Protein AF-U2CFQ1-F1 (afdb_monomer_lite)

Secondary structure (DSSP, 8-state):
--HHHHHHHHHHHTT--GGGSSHHHHHHHHHHHT--TT--GGG-----EEIIIIIIHHHHHHT-SSSPPPGGGHHIIIIIIIHHHHHTTSEEESTT-TTS-TT-TT-EEEE-HHHHHHHHTTTSTTHHHHHHHHHHHHHHHHHHHHHHHHHHSEEEEETTEEEEEPSSHHHHHHHHHHHHHHHHTTS--

Structure (mmCIF, N/CA/C/O backbone):
data_AF-U2CFQ1-F1
#
_entry.id   AF-U2CFQ1-F1
#
loop_
_atom_site.group_PDB
_atom_site.id
_atom_site.type_symbol
_atom_site.label_atom_id
_atom_site.label_alt_id
_atom_site.label_comp_id
_atom_site.label_asym_id
_atom_site.label_entity_id
_atom_site.label_seq_id
_atom_site.pdbx_PDB_ins_code
_atom_site.Cartn_x
_atom_site.Cartn_y
_atom_site.Cartn_z
_atom_site.occupancy
_atom_site.B_iso_or_equiv
_atom_site.auth_seq_id
_atom_site.auth_comp_id
_atom_site.auth_asym_id
_atom_site.auth_atom_id
_atom_site.pdbx_PDB_model_num
ATOM 1 N N . MET A 1 1 ? -10.964 -3.103 19.355 1.00 77.88 1 MET A N 1
ATOM 2 C CA . MET A 1 1 ? -9.738 -3.444 18.605 1.00 77.88 1 MET A CA 1
ATOM 3 C C . MET A 1 1 ? -8.989 -2.137 18.346 1.00 77.88 1 MET A C 1
ATOM 5 O O . MET A 1 1 ? -9.663 -1.116 18.299 1.00 77.88 1 MET A O 1
ATOM 9 N N . SER A 1 2 ? -7.652 -2.108 18.289 1.00 94.88 2 SER A N 1
ATOM 10 C CA . SER A 1 2 ? -6.937 -0.875 17.896 1.00 94.88 2 SER A CA 1
ATOM 11 C C . SER A 1 2 ? -6.990 -0.698 16.379 1.00 94.88 2 SER A C 1
ATOM 13 O O . SER A 1 2 ? -7.129 -1.690 15.658 1.00 94.88 2 SER A O 1
ATOM 15 N N . LYS A 1 3 ? -6.814 0.531 15.878 1.00 97.62 3 LYS A N 1
ATOM 16 C CA . LYS A 1 3 ? -6.795 0.794 14.428 1.00 97.62 3 LYS A CA 1
ATOM 17 C C . LYS A 1 3 ? -5.686 0.012 13.709 1.00 97.62 3 LYS A C 1
ATOM 19 O O . LYS A 1 3 ? -5.852 -0.414 12.568 1.00 97.62 3 LYS A O 1
ATOM 24 N N . ILE A 1 4 ? -4.563 -0.209 14.397 1.00 98.38 4 ILE A N 1
ATOM 25 C CA . ILE A 1 4 ? -3.450 -1.038 13.915 1.00 98.38 4 ILE A CA 1
ATOM 26 C C . ILE A 1 4 ? -3.896 -2.495 13.776 1.00 98.38 4 ILE A C 1
ATOM 28 O O . ILE A 1 4 ? -3.677 -3.088 12.728 1.00 98.38 4 ILE A O 1
ATOM 32 N N . SER A 1 5 ? -4.552 -3.065 14.787 1.00 98.31 5 SER A N 1
ATOM 33 C CA . SER A 1 5 ? -5.025 -4.452 14.734 1.00 98.31 5 SER A CA 1
ATOM 34 C C . SER A 1 5 ? -6.086 -4.678 13.652 1.00 98.31 5 SER A C 1
ATOM 36 O O . SER A 1 5 ? -6.034 -5.694 12.967 1.00 98.31 5 SER A O 1
ATOM 38 N N . GLU A 1 6 ? -6.972 -3.707 13.421 1.00 98.56 6 GLU A N 1
ATOM 39 C CA . GLU A 1 6 ? -7.905 -3.735 12.283 1.00 98.56 6 GLU A CA 1
ATOM 40 C C . GLU A 1 6 ? -7.153 -3.740 10.941 1.00 98.56 6 GLU A C 1
ATOM 42 O O . GLU A 1 6 ? -7.442 -4.541 10.055 1.00 98.56 6 GLU A O 1
ATOM 47 N N . ALA A 1 7 ? -6.127 -2.893 10.796 1.00 98.69 7 ALA A N 1
ATOM 48 C CA . ALA A 1 7 ? -5.287 -2.877 9.602 1.00 98.69 7 ALA A CA 1
ATOM 49 C C . ALA A 1 7 ? -4.560 -4.219 9.387 1.00 98.69 7 ALA A C 1
ATOM 51 O O . ALA A 1 7 ? -4.447 -4.674 8.253 1.00 98.69 7 ALA A O 1
ATOM 52 N N . GLN A 1 8 ? -4.096 -4.880 10.452 1.00 98.75 8 GLN A N 1
ATOM 53 C CA . GLN A 1 8 ? -3.476 -6.210 10.366 1.00 98.75 8 GLN A CA 1
ATOM 54 C C . GLN A 1 8 ? -4.469 -7.278 9.888 1.00 98.75 8 GLN A C 1
ATOM 56 O O . GLN A 1 8 ? -4.114 -8.108 9.051 1.00 98.75 8 GLN A O 1
ATOM 61 N N . GLU A 1 9 ? -5.714 -7.236 10.370 1.00 98.38 9 GLU A N 1
ATOM 62 C CA . GLU A 1 9 ? -6.779 -8.129 9.906 1.00 98.38 9 GLU A CA 1
ATOM 63 C C . GLU A 1 9 ? -7.080 -7.912 8.420 1.00 98.38 9 GLU A C 1
ATOM 65 O O . GLU A 1 9 ? -7.136 -8.875 7.656 1.00 98.38 9 GLU A O 1
ATOM 70 N N . ILE A 1 10 ? -7.191 -6.653 7.986 1.00 98.56 10 ILE A N 1
ATOM 71 C CA . ILE A 1 10 ? -7.384 -6.314 6.572 1.00 98.56 10 ILE A CA 1
ATOM 72 C C . ILE A 1 10 ? -6.243 -6.884 5.721 1.00 98.56 10 ILE A C 1
ATOM 74 O O . ILE A 1 10 ? -6.509 -7.526 4.709 1.00 98.56 10 ILE A O 1
ATOM 78 N N . LEU A 1 11 ? -4.982 -6.709 6.132 1.00 98.62 11 LEU A N 1
ATOM 79 C CA . LEU A 1 11 ? -3.827 -7.246 5.399 1.00 98.62 11 LEU A CA 1
ATOM 80 C C . LEU A 1 11 ? -3.867 -8.777 5.296 1.00 98.62 11 LEU A C 1
ATOM 82 O O . LEU A 1 11 ? -3.539 -9.325 4.246 1.00 98.62 11 LEU A O 1
ATOM 86 N N . SER A 1 12 ? -4.303 -9.458 6.357 1.00 97.94 12 SER A N 1
ATOM 87 C CA . SER A 1 12 ? -4.511 -10.909 6.350 1.00 97.94 12 SER A CA 1
ATOM 88 C C . SER A 1 12 ? -5.590 -11.324 5.344 1.00 97.94 12 SER A C 1
ATOM 90 O O . SER A 1 12 ? -5.376 -12.224 4.533 1.00 97.94 12 SER A O 1
ATOM 92 N N . VAL A 1 13 ? -6.729 -10.625 5.332 1.00 96.69 13 VAL A N 1
ATOM 93 C CA . VAL A 1 13 ? -7.853 -10.911 4.424 1.00 96.69 13 VAL A CA 1
ATOM 94 C C . VAL A 1 13 ? -7.517 -10.618 2.962 1.00 96.69 13 VAL A C 1
ATOM 96 O O . VAL A 1 13 ? -7.971 -11.352 2.084 1.00 96.69 13 VAL A O 1
ATOM 99 N N . LEU A 1 14 ? -6.690 -9.604 2.698 1.00 95.94 14 LEU A N 1
ATOM 100 C CA . LEU A 1 14 ? -6.141 -9.308 1.369 1.00 95.94 14 LEU A CA 1
ATOM 101 C C . LEU A 1 14 ? -5.041 -10.300 0.935 1.00 95.94 14 LEU A C 1
ATOM 103 O O . LEU A 1 14 ? -4.406 -10.102 -0.099 1.00 95.94 14 LEU A O 1
ATOM 107 N N . GLY A 1 15 ? -4.795 -11.357 1.715 1.00 93.69 15 GLY A N 1
ATOM 108 C CA . GLY A 1 15 ? -3.928 -12.468 1.333 1.00 93.69 15 GLY A CA 1
ATOM 109 C C . GLY A 1 15 ? -2.441 -12.250 1.605 1.00 93.69 15 GLY A C 1
ATOM 110 O O . GLY A 1 15 ? -1.622 -13.018 1.099 1.00 93.69 15 GLY A O 1
ATOM 111 N N . LEU A 1 16 ? -2.054 -11.242 2.399 1.00 96.00 16 LEU A N 1
ATOM 112 C CA . LEU A 1 16 ? -0.647 -11.084 2.766 1.00 96.00 16 LEU A CA 1
ATOM 113 C C . LEU A 1 16 ? -0.202 -12.154 3.769 1.00 96.00 16 LEU A C 1
ATOM 115 O O . LEU A 1 16 ? -0.930 -12.455 4.718 1.00 96.00 16 LEU A O 1
ATOM 119 N N . PRO A 1 17 ? 1.021 -12.694 3.627 1.00 94.06 17 PRO A N 1
ATOM 120 C CA . PRO A 1 17 ? 1.543 -13.679 4.565 1.00 94.06 17 PRO A CA 1
ATOM 121 C C . PRO A 1 17 ? 1.830 -13.039 5.937 1.00 94.06 17 PRO A C 1
ATOM 123 O O . PRO A 1 17 ? 1.998 -11.819 6.029 1.00 94.06 17 PRO A O 1
ATOM 126 N N . PRO A 1 18 ? 1.965 -13.837 7.015 1.00 95.56 18 PRO A N 1
ATOM 127 C CA . PRO A 1 18 ? 2.128 -13.324 8.382 1.00 95.56 18 PRO A CA 1
ATOM 128 C C . PRO A 1 18 ? 3.265 -12.306 8.561 1.00 95.56 18 PRO A C 1
ATOM 130 O O . PRO A 1 18 ? 3.147 -11.367 9.347 1.00 95.56 18 PRO A O 1
ATOM 133 N N . ALA A 1 19 ? 4.351 -12.435 7.790 1.00 93.94 19 ALA A N 1
ATOM 134 C CA . ALA A 1 19 ? 5.476 -11.500 7.823 1.00 93.94 19 ALA A CA 1
ATOM 135 C C . ALA A 1 19 ? 5.098 -10.063 7.401 1.00 93.94 19 ALA A C 1
ATOM 137 O O . ALA A 1 19 ? 5.771 -9.118 7.807 1.00 93.94 19 ALA A O 1
ATOM 138 N N . GLN A 1 20 ? 4.012 -9.888 6.644 1.00 97.06 20 GLN A N 1
ATOM 139 C CA . GLN A 1 20 ? 3.475 -8.608 6.173 1.00 97.06 20 GLN A CA 1
ATOM 140 C C . GLN A 1 20 ? 2.210 -8.178 6.936 1.00 97.06 20 GLN A C 1
ATOM 142 O O . GLN A 1 20 ? 1.561 -7.206 6.566 1.00 97.06 20 GLN A O 1
ATOM 147 N N . GLN A 1 21 ? 1.878 -8.858 8.034 1.00 97.81 21 GLN A N 1
ATOM 148 C CA . GLN A 1 21 ? 0.799 -8.481 8.957 1.00 97.81 21 GLN A CA 1
ATOM 149 C C . GLN A 1 21 ? 1.356 -7.806 10.225 1.00 97.81 21 GLN A C 1
ATOM 151 O O . GLN A 1 21 ? 0.683 -7.691 11.246 1.00 97.81 21 GLN A O 1
ATOM 156 N N . ASN A 1 22 ? 2.621 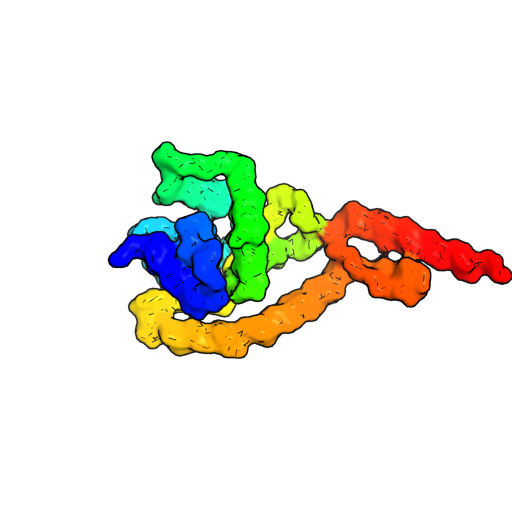-7.382 10.195 1.00 98.06 22 ASN A N 1
ATOM 157 C CA . ASN A 1 22 ? 3.292 -6.724 11.313 1.00 98.06 22 ASN A CA 1
ATOM 158 C C . ASN A 1 22 ? 2.911 -5.234 11.434 1.00 98.06 22 ASN A C 1
ATOM 160 O O . ASN A 1 22 ? 2.252 -4.659 10.566 1.00 98.06 22 ASN A O 1
ATOM 164 N N . GLU A 1 23 ? 3.361 -4.591 12.514 1.00 98.25 23 GLU A N 1
ATOM 165 C CA . GLU A 1 23 ? 3.014 -3.198 12.814 1.00 98.25 23 GLU A CA 1
ATOM 166 C C . GLU A 1 23 ? 3.433 -2.224 11.698 1.00 98.25 23 GLU A C 1
ATOM 168 O O . GLU A 1 23 ? 2.641 -1.376 11.299 1.00 98.25 23 GLU A O 1
ATOM 173 N N . ILE A 1 24 ? 4.645 -2.349 11.140 1.00 98.56 24 ILE A N 1
ATOM 174 C CA . ILE A 1 24 ? 5.102 -1.441 10.074 1.00 98.56 24 ILE A CA 1
ATOM 175 C C . ILE A 1 24 ? 4.251 -1.579 8.804 1.00 98.56 24 ILE A C 1
ATOM 177 O O . ILE A 1 24 ? 3.992 -0.581 8.129 1.00 98.56 24 ILE A O 1
ATOM 181 N N . SER A 1 25 ? 3.756 -2.782 8.505 1.00 98.75 25 SER A N 1
ATOM 182 C CA . SER A 1 25 ? 2.852 -3.019 7.376 1.00 98.75 25 SER A CA 1
ATOM 183 C C . SER A 1 25 ? 1.476 -2.408 7.629 1.00 98.75 25 SER A C 1
ATOM 185 O O . SER A 1 25 ? 0.968 -1.672 6.785 1.00 98.75 25 SER A O 1
ATOM 187 N N . ALA A 1 26 ? 0.920 -2.609 8.826 1.00 98.81 26 ALA A N 1
ATOM 188 C CA . ALA A 1 26 ? -0.338 -1.999 9.250 1.00 98.81 26 ALA A CA 1
ATOM 189 C C . ALA A 1 26 ? -0.286 -0.462 9.204 1.00 98.81 26 ALA A C 1
ATOM 191 O O . ALA A 1 26 ? -1.165 0.183 8.637 1.00 98.81 26 ALA A O 1
ATOM 192 N N . LEU A 1 27 ? 0.788 0.134 9.726 1.00 98.81 27 LEU A N 1
ATOM 193 C CA . LEU A 1 27 ? 1.005 1.581 9.695 1.00 98.81 27 LEU A CA 1
ATOM 194 C C . LEU A 1 27 ? 1.190 2.113 8.269 1.00 98.81 27 LEU A C 1
ATOM 196 O O . LEU A 1 27 ? 0.725 3.209 7.956 1.00 98.81 27 LEU A O 1
ATOM 200 N N . THR A 1 28 ? 1.826 1.336 7.390 1.00 98.88 28 THR A N 1
ATOM 201 C CA . THR A 1 28 ? 1.946 1.680 5.967 1.00 98.88 28 THR A CA 1
ATOM 202 C C . THR A 1 28 ? 0.582 1.683 5.283 1.00 98.88 28 THR A C 1
ATOM 204 O O . THR A 1 28 ? 0.285 2.625 4.550 1.00 98.88 28 THR A O 1
ATOM 207 N N . LEU A 1 29 ? -0.267 0.683 5.551 1.00 98.88 29 LEU A N 1
ATOM 208 C CA . LEU A 1 29 ? -1.638 0.649 5.038 1.00 98.88 29 LEU A CA 1
ATOM 209 C C . LEU A 1 29 ? -2.434 1.868 5.520 1.00 98.88 29 LEU A C 1
ATOM 211 O O . LEU A 1 29 ? -3.039 2.563 4.712 1.00 98.88 29 LEU A O 1
ATOM 215 N N . LEU A 1 30 ? -2.374 2.184 6.815 1.00 98.88 30 LEU A N 1
ATOM 216 C CA . LEU A 1 30 ? -3.068 3.343 7.386 1.00 98.88 30 LEU A CA 1
ATOM 217 C C . LEU A 1 30 ? -2.624 4.663 6.750 1.00 98.88 30 LEU A C 1
ATOM 219 O O . LEU A 1 30 ? -3.462 5.518 6.466 1.00 98.88 30 LEU A O 1
ATOM 223 N N . ALA A 1 31 ? -1.328 4.811 6.467 1.00 98.81 31 ALA A N 1
ATOM 224 C CA . ALA A 1 31 ? -0.807 5.965 5.747 1.00 98.81 31 ALA A CA 1
ATOM 225 C C . ALA A 1 31 ? -1.330 6.049 4.309 1.00 98.81 31 ALA A C 1
ATOM 227 O O . ALA A 1 31 ? -1.747 7.125 3.890 1.00 98.81 31 ALA A O 1
ATOM 228 N N . LEU A 1 32 ? -1.353 4.929 3.579 1.00 98.81 32 LEU A N 1
ATOM 229 C CA . LEU A 1 32 ? -1.914 4.851 2.225 1.00 98.81 32 LEU A CA 1
ATOM 230 C C . LEU A 1 32 ? -3.405 5.203 2.197 1.00 98.81 32 LEU A C 1
ATOM 232 O O . LEU A 1 32 ? -3.847 5.889 1.280 1.00 98.81 32 LEU A O 1
ATOM 236 N N . CYS A 1 33 ? -4.156 4.792 3.220 1.00 98.75 33 CYS A N 1
ATOM 237 C CA . CYS A 1 33 ? -5.563 5.150 3.371 1.00 98.75 33 CYS A CA 1
ATOM 238 C C . CYS A 1 33 ? -5.767 6.594 3.861 1.00 98.75 33 CYS A C 1
ATOM 240 O O . CYS A 1 33 ? -6.849 7.155 3.695 1.00 98.75 33 CYS A O 1
ATOM 242 N N . GLY A 1 34 ? -4.750 7.210 4.468 1.00 98.56 34 GLY A N 1
ATOM 243 C CA . GLY A 1 34 ? -4.849 8.522 5.106 1.00 98.56 34 GLY A CA 1
ATOM 244 C C . GLY A 1 34 ? -5.635 8.514 6.421 1.00 98.56 34 GLY A C 1
ATOM 245 O O . GLY A 1 34 ? -6.207 9.539 6.778 1.00 98.56 34 GLY A O 1
ATOM 246 N N . LEU A 1 35 ? -5.671 7.383 7.136 1.00 98.69 35 LEU A N 1
ATOM 247 C CA . LEU A 1 35 ? -6.500 7.190 8.331 1.00 98.69 35 LEU A CA 1
ATOM 248 C C . LEU A 1 35 ? -5.690 7.256 9.626 1.00 98.69 35 LEU A C 1
ATOM 250 O O . LEU A 1 35 ? -4.630 6.642 9.743 1.00 98.69 35 LEU A O 1
ATOM 254 N N . LYS A 1 36 ? -6.224 7.977 10.610 1.00 98.31 36 LYS A N 1
ATOM 255 C CA . LYS A 1 36 ? -5.756 8.043 12.000 1.00 98.31 36 LYS A CA 1
ATOM 256 C C . LYS A 1 36 ? -6.601 7.130 12.891 1.00 98.31 36 LYS A C 1
ATOM 258 O O . LYS A 1 36 ? -7.598 6.554 12.461 1.00 98.31 36 LYS A O 1
ATOM 263 N N . GLU A 1 37 ? -6.234 7.047 14.171 1.00 96.94 37 GLU A N 1
ATOM 264 C CA . GLU A 1 37 ? -6.845 6.135 15.152 1.00 96.94 37 GLU A CA 1
ATOM 265 C C . GLU A 1 37 ? -8.377 6.231 15.239 1.00 96.94 37 GLU A C 1
ATOM 267 O O . GLU A 1 37 ? -9.044 5.232 15.476 1.00 96.94 37 GLU A O 1
ATOM 272 N N . LYS A 1 38 ? -8.943 7.428 15.046 1.00 96.50 38 LYS A N 1
ATOM 273 C CA . LYS A 1 38 ? -10.385 7.690 15.199 1.00 96.50 38 LYS A CA 1
ATOM 274 C C . LYS A 1 38 ? -11.146 7.786 13.875 1.00 96.50 38 LYS A C 1
ATOM 276 O O . LYS A 1 38 ? -12.365 7.949 13.902 1.00 96.50 38 LYS A O 1
ATOM 281 N N . ASP A 1 39 ? -10.449 7.717 12.746 1.00 98.06 39 ASP A N 1
ATOM 282 C CA . ASP A 1 39 ? -11.061 7.897 11.430 1.00 98.06 39 ASP A CA 1
ATOM 283 C C . ASP A 1 39 ? -11.783 6.613 11.000 1.00 98.06 39 ASP A C 1
ATOM 285 O O . ASP A 1 39 ? -11.398 5.499 11.384 1.00 98.06 39 ASP A O 1
ATOM 289 N N . LYS A 1 40 ? -12.834 6.737 10.185 1.00 97.94 40 LYS A N 1
ATOM 290 C CA . LYS A 1 40 ? -13.585 5.572 9.703 1.00 97.94 40 LYS A CA 1
ATOM 291 C C . LYS A 1 40 ? -12.900 4.981 8.479 1.00 97.94 40 LYS A C 1
ATOM 293 O O . LYS A 1 40 ? -12.317 5.692 7.672 1.00 97.94 40 LYS A O 1
ATOM 298 N N . TRP A 1 41 ? -13.008 3.668 8.294 1.00 98.31 41 TRP A N 1
ATOM 299 C CA . TRP A 1 41 ? -12.475 3.010 7.094 1.00 98.31 41 TRP A CA 1
ATOM 300 C C . TRP A 1 41 ? -13.132 3.510 5.800 1.00 98.31 41 TRP A C 1
ATOM 302 O O . TRP A 1 41 ? -12.470 3.586 4.768 1.00 98.31 41 TRP A O 1
ATOM 312 N N . THR A 1 42 ? -14.384 3.968 5.871 1.00 97.69 42 THR A N 1
ATOM 313 C CA . THR A 1 42 ? -15.091 4.635 4.767 1.00 97.69 42 THR A CA 1
ATOM 314 C C . THR A 1 42 ? -14.408 5.917 4.286 1.00 97.69 42 THR A C 1
ATOM 316 O O . THR A 1 42 ? -14.560 6.277 3.120 1.00 97.69 42 THR A O 1
ATOM 319 N N . ASP A 1 43 ? -13.619 6.569 5.146 1.00 97.94 43 ASP A N 1
ATOM 320 C CA . ASP A 1 43 ? -12.928 7.831 4.854 1.00 97.94 43 ASP A CA 1
ATOM 321 C C . ASP A 1 43 ? -11.599 7.606 4.106 1.00 97.94 43 ASP A C 1
ATOM 323 O O . ASP A 1 43 ? -10.856 8.551 3.848 1.00 97.94 43 ASP A O 1
ATOM 327 N N . THR A 1 44 ? -11.291 6.351 3.748 1.00 98.38 44 THR A N 1
ATOM 328 C CA . THR A 1 44 ? -10.084 5.975 3.004 1.00 98.38 44 THR A CA 1
ATOM 329 C C . THR A 1 44 ? -9.931 6.823 1.744 1.00 98.38 44 THR A C 1
ATOM 331 O O . THR A 1 44 ? -10.817 6.893 0.885 1.00 98.38 44 THR A O 1
ATOM 334 N N . THR A 1 45 ? -8.762 7.437 1.618 1.00 96.44 45 THR A N 1
ATOM 335 C CA . THR A 1 45 ? -8.341 8.190 0.439 1.00 96.44 45 THR A CA 1
ATOM 336 C C . THR A 1 45 ? -7.461 7.334 -0.468 1.00 96.44 45 THR A C 1
ATOM 338 O O . THR A 1 45 ? -6.931 6.304 -0.058 1.00 96.44 45 THR A O 1
ATOM 341 N N . ARG A 1 46 ? -7.305 7.768 -1.721 1.00 96.19 46 ARG A N 1
ATOM 342 C CA . ARG A 1 46 ? -6.497 7.089 -2.740 1.00 96.19 46 ARG A CA 1
ATOM 343 C C . ARG A 1 46 ? -5.491 8.070 -3.349 1.00 96.19 46 ARG A C 1
ATOM 345 O O . ARG A 1 46 ? -5.509 8.340 -4.546 1.00 96.19 46 ARG A O 1
ATOM 352 N N . ASN A 1 47 ? -4.651 8.664 -2.508 1.00 97.81 47 ASN A N 1
ATOM 353 C CA . ASN A 1 47 ? -3.632 9.622 -2.944 1.00 97.81 47 ASN A CA 1
ATOM 354 C C . ASN A 1 47 ? -2.322 8.914 -3.315 1.00 97.81 47 ASN A C 1
ATOM 356 O O . ASN A 1 47 ? -1.992 7.874 -2.750 1.00 97.81 47 ASN A O 1
ATOM 360 N N . SER A 1 48 ? -1.560 9.497 -4.238 1.00 97.81 48 SER A N 1
ATOM 361 C CA . SER A 1 48 ? -0.202 9.047 -4.551 1.00 97.81 48 SER A CA 1
ATOM 362 C C . SER A 1 48 ? 0.787 9.562 -3.512 1.00 97.81 48 SER A C 1
ATOM 364 O O . SER A 1 48 ? 0.952 10.770 -3.353 1.00 97.81 48 SER A O 1
ATOM 366 N N . LEU A 1 49 ? 1.456 8.647 -2.812 1.00 98.25 49 LEU A N 1
ATOM 367 C CA . LEU A 1 49 ? 2.308 8.948 -1.666 1.00 98.25 49 LEU A CA 1
ATOM 368 C C . LEU A 1 49 ? 3.756 8.511 -1.903 1.00 98.25 49 LEU A C 1
ATOM 370 O O . LEU A 1 49 ? 4.038 7.360 -2.244 1.00 98.25 49 LEU A O 1
ATOM 374 N N . LYS A 1 50 ? 4.707 9.411 -1.655 1.00 97.62 50 LYS A N 1
ATOM 375 C CA . LYS A 1 50 ? 6.142 9.111 -1.600 1.00 97.62 50 LYS A CA 1
ATOM 376 C C . LYS A 1 50 ? 6.501 8.514 -0.243 1.00 97.62 50 LYS A C 1
ATOM 378 O O . LYS A 1 50 ? 6.004 8.936 0.800 1.00 97.62 50 LYS A O 1
ATOM 383 N N . ILE A 1 51 ? 7.462 7.589 -0.238 1.00 96.50 51 ILE A N 1
ATOM 384 C CA . ILE A 1 51 ? 7.830 6.825 0.967 1.00 96.50 51 ILE A CA 1
ATOM 385 C C . ILE A 1 51 ? 8.221 7.744 2.135 1.00 96.50 51 ILE A C 1
ATOM 387 O O . ILE A 1 51 ? 7.640 7.655 3.208 1.00 96.50 51 ILE A O 1
ATOM 391 N N . SER A 1 52 ? 9.194 8.640 1.943 1.00 96.06 52 SER A N 1
ATOM 392 C CA . SER A 1 52 ? 9.733 9.442 3.052 1.00 96.06 52 SER A CA 1
ATOM 393 C C . SER A 1 52 ? 8.881 10.663 3.391 1.00 96.06 52 SER A C 1
ATOM 395 O O . SER A 1 52 ? 8.669 10.949 4.566 1.00 96.06 52 SER A O 1
ATOM 397 N N . LYS A 1 53 ? 8.424 11.399 2.369 1.00 96.88 53 LYS A N 1
ATOM 398 C CA . LYS A 1 53 ? 7.732 12.683 2.558 1.00 96.88 53 LYS A CA 1
ATOM 399 C C . LYS A 1 53 ? 6.274 12.523 2.972 1.00 96.88 53 LYS A C 1
ATOM 401 O O . LYS A 1 53 ? 5.774 13.398 3.669 1.00 96.88 53 LYS A O 1
ATOM 406 N N . ASP A 1 54 ? 5.650 11.406 2.601 1.00 98.38 54 ASP A N 1
ATOM 407 C CA . ASP A 1 54 ? 4.223 11.198 2.814 1.00 98.38 54 ASP A CA 1
ATOM 408 C C . ASP A 1 54 ? 3.978 10.014 3.757 1.00 98.38 54 ASP A C 1
ATOM 410 O O . ASP A 1 54 ? 3.516 10.227 4.874 1.00 98.38 54 ASP A O 1
ATOM 414 N N . ILE A 1 55 ? 4.375 8.789 3.388 1.00 98.50 55 ILE A N 1
ATOM 415 C CA . ILE A 1 55 ? 4.075 7.575 4.177 1.00 98.50 55 ILE A CA 1
ATOM 416 C C . ILE A 1 55 ? 4.763 7.612 5.550 1.00 98.50 55 ILE A C 1
ATOM 418 O O . ILE A 1 55 ? 4.100 7.607 6.585 1.00 98.50 55 ILE A O 1
ATOM 422 N N . MET A 1 56 ? 6.096 7.693 5.586 1.00 98.38 56 MET A N 1
ATOM 423 C CA . MET A 1 56 ? 6.857 7.725 6.842 1.00 98.38 56 MET A CA 1
ATOM 424 C C . MET A 1 56 ? 6.505 8.958 7.679 1.00 98.38 56 MET A C 1
ATOM 426 O O . MET A 1 56 ? 6.367 8.857 8.897 1.00 98.38 56 MET A O 1
ATOM 430 N N . ALA A 1 57 ? 6.330 10.118 7.039 1.00 98.56 57 ALA A N 1
ATOM 431 C CA . ALA A 1 57 ? 5.950 11.348 7.725 1.00 98.56 57 ALA A CA 1
ATOM 432 C C . ALA A 1 57 ? 4.567 11.231 8.383 1.00 98.56 57 ALA A C 1
ATOM 434 O O . ALA A 1 57 ? 4.394 11.665 9.523 1.00 98.56 57 ALA A O 1
ATOM 435 N N . PHE A 1 58 ? 3.599 10.616 7.698 1.00 98.75 58 PHE A N 1
ATOM 436 C CA . PHE A 1 58 ? 2.277 10.336 8.246 1.00 98.75 58 PHE A CA 1
ATOM 437 C C . PHE A 1 58 ? 2.360 9.392 9.447 1.00 98.75 58 PHE A C 1
ATOM 439 O O . PHE A 1 58 ? 1.796 9.693 10.501 1.00 98.75 58 PHE A O 1
ATOM 446 N N . VAL A 1 59 ? 3.093 8.283 9.317 1.00 98.69 59 VAL A N 1
ATOM 447 C CA . VAL A 1 59 ? 3.257 7.301 10.397 1.00 98.69 59 VAL A CA 1
ATOM 448 C C . VAL A 1 59 ? 3.906 7.941 11.623 1.00 98.69 59 VAL A C 1
ATOM 450 O O . VAL A 1 59 ? 3.368 7.855 12.728 1.00 98.69 59 VAL A O 1
ATOM 453 N N . ASN A 1 60 ? 5.015 8.654 11.433 1.00 98.56 60 ASN A N 1
ATOM 454 C CA . ASN A 1 60 ? 5.733 9.321 12.517 1.00 98.56 60 ASN A CA 1
ATOM 455 C C . ASN A 1 60 ? 4.878 10.389 13.204 1.00 98.56 60 ASN A C 1
ATOM 457 O O . ASN A 1 60 ? 4.926 10.524 14.421 1.00 98.56 60 ASN A O 1
ATOM 461 N N . ARG A 1 61 ? 4.060 11.128 12.448 1.00 98.50 61 ARG A N 1
ATOM 462 C CA . ARG A 1 61 ? 3.199 12.176 13.008 1.00 98.50 61 ARG A CA 1
ATOM 463 C C . ARG A 1 61 ? 2.039 11.621 13.833 1.00 98.50 61 ARG A C 1
ATOM 465 O O . ARG A 1 61 ? 1.699 12.220 14.849 1.00 98.50 61 ARG A O 1
ATOM 472 N N . ASN A 1 62 ? 1.407 10.541 13.373 1.00 98.38 62 ASN A N 1
ATOM 473 C CA . ASN A 1 62 ? 0.118 10.096 13.914 1.00 98.38 62 ASN A CA 1
ATOM 474 C C . ASN A 1 62 ? 0.214 8.864 14.825 1.00 98.38 62 ASN A C 1
ATOM 476 O O . ASN A 1 62 ? -0.631 8.711 15.698 1.00 98.38 62 ASN A O 1
ATOM 480 N N . TYR A 1 63 ? 1.228 8.013 14.645 1.00 98.06 63 TYR A N 1
ATOM 481 C CA . TYR A 1 63 ? 1.321 6.712 15.323 1.00 98.06 63 TYR A CA 1
ATOM 482 C C . TYR A 1 63 ? 2.652 6.478 16.041 1.00 98.06 63 TYR A C 1
ATOM 484 O O . TYR A 1 63 ? 2.698 5.782 17.049 1.00 98.06 63 TYR A O 1
ATOM 492 N N . LYS A 1 64 ? 3.745 7.066 15.544 1.00 97.62 64 LYS A N 1
ATOM 493 C CA . LYS A 1 64 ? 5.104 6.883 16.077 1.00 97.62 64 LYS A CA 1
ATOM 494 C C . LYS A 1 64 ? 5.719 8.200 16.568 1.00 97.62 64 LYS A C 1
ATOM 496 O O . LYS A 1 64 ? 6.906 8.430 16.384 1.00 97.62 64 LYS A O 1
ATOM 501 N N . LYS A 1 65 ? 4.922 9.077 17.192 1.00 96.00 65 LYS A N 1
ATOM 502 C CA . LYS A 1 65 ? 5.378 10.415 17.625 1.00 96.00 65 LYS A CA 1
ATOM 503 C C . LYS A 1 65 ? 6.506 10.356 18.660 1.00 96.00 65 LYS A C 1
ATOM 505 O O . LYS A 1 65 ? 7.471 11.102 18.539 1.00 96.00 65 LYS A O 1
ATOM 510 N N . GLU A 1 66 ? 6.392 9.451 19.629 1.00 97.38 66 GLU A N 1
ATOM 511 C CA . GLU A 1 66 ? 7.381 9.286 20.706 1.00 97.38 66 GLU A CA 1
ATOM 512 C C . GLU A 1 66 ? 8.654 8.567 20.236 1.00 97.38 66 GLU A C 1
ATOM 514 O O . GLU A 1 66 ? 9.745 8.830 20.732 1.00 97.38 66 GLU A O 1
ATOM 519 N N . GLN A 1 67 ? 8.530 7.665 19.256 1.00 96.81 67 GLN A N 1
ATOM 520 C CA . GLN A 1 67 ? 9.653 6.920 18.676 1.00 96.81 67 GLN A CA 1
ATOM 521 C C . GLN A 1 67 ? 9.542 6.885 17.145 1.00 96.81 67 GLN A C 1
ATOM 523 O O . GLN A 1 67 ? 9.134 5.865 16.579 1.00 96.81 67 GLN A O 1
ATOM 528 N N . PRO A 1 68 ? 9.867 7.997 16.459 1.00 98.00 68 PRO A N 1
ATOM 529 C CA . PRO A 1 68 ? 9.733 8.095 15.011 1.00 98.00 68 PRO A CA 1
ATOM 530 C C . PRO A 1 68 ? 10.662 7.127 14.278 1.00 98.00 68 PRO A C 1
ATOM 532 O O . PRO A 1 68 ? 11.821 6.950 14.655 1.00 98.00 68 PRO A O 1
ATOM 535 N N . TYR A 1 69 ? 10.200 6.567 13.160 1.00 98.19 69 TYR A N 1
ATOM 536 C CA . TYR A 1 69 ? 11.075 5.828 12.258 1.00 98.19 69 TYR A CA 1
ATOM 537 C C . TYR A 1 69 ? 12.123 6.760 11.645 1.00 98.19 69 TYR A C 1
ATOM 539 O O . TYR A 1 69 ? 11.789 7.767 11.012 1.00 98.19 69 TYR A O 1
ATOM 547 N N . ALA A 1 70 ? 13.392 6.388 11.801 1.00 97.25 70 ALA A N 1
ATOM 548 C CA . ALA A 1 70 ? 14.524 7.116 11.245 1.00 97.25 70 ALA A CA 1
ATOM 549 C C . ALA A 1 70 ? 14.608 6.959 9.708 1.00 97.25 70 ALA A C 1
ATOM 551 O O . ALA A 1 70 ? 14.101 5.969 9.163 1.00 97.25 70 ALA A O 1
ATOM 552 N N . PRO A 1 71 ? 15.262 7.894 8.984 1.00 94.94 71 PRO A N 1
ATOM 553 C CA . PRO A 1 71 ? 15.321 7.894 7.516 1.00 94.94 71 PRO A CA 1
ATOM 554 C C . PRO A 1 71 ? 15.835 6.594 6.879 1.00 94.94 71 PRO A C 1
ATOM 556 O O . PRO A 1 71 ? 15.373 6.209 5.806 1.00 94.94 71 PRO A O 1
ATOM 559 N N . ASN A 1 72 ? 16.747 5.883 7.543 1.00 94.69 72 ASN A N 1
ATOM 560 C CA . ASN A 1 72 ? 17.275 4.589 7.099 1.00 94.69 72 ASN A CA 1
ATOM 561 C C . ASN A 1 72 ? 16.210 3.474 7.047 1.00 94.69 72 ASN A C 1
ATOM 563 O O . ASN A 1 72 ? 16.361 2.526 6.281 1.00 94.69 72 ASN A O 1
ATOM 567 N N . THR A 1 73 ? 15.095 3.614 7.771 1.00 97.06 73 THR A N 1
ATOM 568 C CA . THR A 1 73 ? 13.952 2.677 7.728 1.00 97.06 73 THR A CA 1
ATOM 569 C C . THR A 1 73 ? 13.238 2.692 6.374 1.00 97.06 73 THR A C 1
ATOM 571 O O . THR A 1 73 ? 12.460 1.791 6.068 1.00 97.06 73 THR A O 1
ATOM 574 N N . ARG A 1 74 ? 13.503 3.690 5.518 1.00 95.44 74 ARG A N 1
ATOM 575 C CA . ARG A 1 74 ? 12.905 3.810 4.180 1.00 95.44 74 ARG A CA 1
ATOM 576 C C . ARG A 1 74 ? 13.007 2.517 3.367 1.00 95.44 74 ARG A C 1
ATOM 578 O O . ARG A 1 74 ? 12.050 2.158 2.685 1.00 95.44 74 ARG A O 1
ATOM 585 N N . GLU A 1 75 ? 14.135 1.811 3.437 1.00 94.38 75 GLU A N 1
ATOM 586 C CA . GLU A 1 75 ? 14.308 0.561 2.687 1.00 94.38 75 GLU A CA 1
ATOM 587 C C . GLU A 1 75 ? 13.446 -0.581 3.229 1.00 94.38 75 GLU A C 1
ATOM 589 O O . GLU A 1 75 ? 13.000 -1.419 2.445 1.00 94.38 75 GLU A O 1
ATOM 594 N N . THR A 1 76 ? 13.129 -0.572 4.523 1.00 96.62 76 THR A N 1
ATOM 595 C CA . THR A 1 76 ? 12.159 -1.486 5.135 1.00 96.62 76 THR A CA 1
ATOM 596 C C . THR A 1 76 ? 10.761 -1.228 4.578 1.00 96.62 76 THR A C 1
ATOM 598 O O . THR A 1 76 ? 10.153 -2.144 4.027 1.00 96.62 76 THR A O 1
ATOM 601 N N . PHE A 1 77 ? 10.291 0.027 4.603 1.00 97.56 77 PHE A N 1
ATOM 602 C CA . PHE A 1 77 ? 9.012 0.410 3.986 1.00 97.56 77 PHE A CA 1
ATOM 603 C C . PHE A 1 77 ? 8.956 0.003 2.512 1.00 97.56 77 PHE A C 1
ATOM 605 O O . PHE A 1 77 ? 7.960 -0.542 2.047 1.00 97.56 77 PHE A O 1
ATOM 612 N N . ARG A 1 78 ? 10.039 0.232 1.766 1.00 95.31 78 ARG A N 1
ATOM 613 C CA . ARG A 1 78 ? 10.086 -0.057 0.335 1.00 95.31 78 ARG A CA 1
ATOM 614 C C . ARG A 1 78 ? 10.088 -1.555 0.025 1.00 95.31 78 ARG A C 1
ATOM 616 O O . ARG A 1 78 ? 9.245 -2.013 -0.737 1.00 95.31 78 ARG A O 1
ATOM 623 N N . ARG A 1 79 ? 11.058 -2.308 0.553 1.00 92.81 79 ARG A N 1
ATOM 624 C CA . ARG A 1 79 ? 11.303 -3.707 0.156 1.00 92.81 79 ARG A CA 1
ATOM 625 C C . ARG A 1 79 ? 10.459 -4.707 0.935 1.00 92.81 79 ARG A C 1
ATOM 627 O O . ARG A 1 79 ? 10.010 -5.691 0.358 1.00 92.81 79 ARG A O 1
ATOM 634 N N . GLN A 1 80 ? 10.275 -4.481 2.234 1.00 95.25 80 GLN A N 1
ATOM 635 C CA . GLN A 1 80 ? 9.607 -5.454 3.102 1.00 95.25 80 GLN A CA 1
ATOM 636 C C . GLN A 1 80 ? 8.091 -5.259 3.154 1.00 95.25 80 GLN A C 1
ATOM 638 O O . GLN A 1 80 ? 7.385 -6.207 3.490 1.00 95.25 80 GLN A O 1
ATOM 643 N N . VAL A 1 81 ? 7.602 -4.064 2.800 1.00 98.31 81 VAL A N 1
ATOM 644 C CA . VAL A 1 81 ? 6.174 -3.726 2.845 1.00 98.31 81 VAL A CA 1
ATOM 645 C C . VAL A 1 81 ? 5.626 -3.392 1.459 1.00 98.31 81 VAL A C 1
ATOM 647 O O . VAL A 1 81 ? 4.910 -4.198 0.877 1.00 98.31 81 VAL A O 1
ATOM 650 N N . LEU A 1 82 ? 5.987 -2.242 0.883 1.00 97.69 82 LEU A N 1
ATOM 651 C CA . LEU A 1 82 ? 5.358 -1.727 -0.341 1.00 97.69 82 LEU A CA 1
ATOM 652 C C . LEU A 1 82 ? 5.571 -2.629 -1.560 1.00 97.69 82 LEU A C 1
ATOM 654 O O . LEU A 1 82 ? 4.663 -2.782 -2.369 1.00 97.69 82 LEU A O 1
ATOM 658 N N . HIS A 1 83 ? 6.733 -3.274 -1.675 1.00 94.25 83 HIS A N 1
ATOM 659 C CA . HIS A 1 83 ? 6.965 -4.279 -2.713 1.00 94.25 83 HIS A CA 1
ATOM 660 C C . HIS A 1 83 ? 6.020 -5.482 -2.584 1.00 94.25 83 HIS A C 1
ATOM 662 O O . HIS A 1 83 ? 5.529 -5.992 -3.583 1.00 94.25 83 HIS A O 1
ATOM 668 N N . GLN A 1 84 ? 5.730 -5.913 -1.357 1.00 96.25 84 GLN A N 1
ATOM 669 C CA . GLN A 1 84 ? 4.809 -7.022 -1.104 1.00 96.25 84 GLN A CA 1
ATOM 670 C C . GLN A 1 84 ? 3.361 -6.591 -1.361 1.00 96.25 84 GLN A C 1
ATOM 672 O O . GLN A 1 84 ? 2.582 -7.335 -1.945 1.00 96.25 84 GLN A O 1
ATOM 677 N N . PHE A 1 85 ? 3.016 -5.350 -1.007 1.00 98.06 85 PHE A N 1
ATOM 678 C CA . PHE A 1 85 ? 1.706 -4.769 -1.309 1.00 98.06 85 PHE A CA 1
ATOM 679 C C . PHE A 1 85 ? 1.489 -4.656 -2.822 1.00 98.06 85 PHE A C 1
ATOM 681 O O . PHE A 1 85 ? 0.384 -4.893 -3.298 1.00 98.06 85 PHE A O 1
ATOM 688 N N . LEU A 1 86 ? 2.537 -4.321 -3.581 1.00 95.56 86 LEU A N 1
ATOM 689 C CA . LEU A 1 86 ? 2.493 -4.297 -5.042 1.00 95.56 86 LEU A CA 1
ATOM 690 C C . LEU A 1 86 ? 2.233 -5.699 -5.608 1.00 95.56 86 LEU A C 1
ATOM 692 O O . LEU A 1 86 ? 1.348 -5.860 -6.446 1.00 95.56 86 LEU A O 1
ATOM 696 N N . GLN A 1 87 ? 2.959 -6.711 -5.119 1.00 91.06 87 GLN A N 1
ATOM 697 C CA . GLN A 1 87 ? 2.782 -8.109 -5.535 1.00 91.06 87 GLN A CA 1
ATOM 698 C C . GLN A 1 87 ? 1.377 -8.641 -5.223 1.00 91.06 87 GLN A C 1
ATOM 700 O O . GLN A 1 87 ? 0.821 -9.394 -6.014 1.00 91.06 87 GLN A O 1
ATOM 705 N N . ALA A 1 88 ? 0.779 -8.202 -4.116 1.00 94.31 88 ALA A N 1
ATOM 706 C CA . ALA A 1 88 ? -0.590 -8.542 -3.736 1.00 94.31 88 ALA A CA 1
ATOM 707 C C . ALA A 1 88 ? -1.661 -7.623 -4.354 1.00 94.31 88 ALA A C 1
ATOM 709 O O . ALA A 1 88 ? -2.822 -7.699 -3.965 1.00 94.31 88 ALA A O 1
ATOM 710 N N . ARG A 1 89 ? -1.290 -6.727 -5.282 1.00 96.00 89 ARG A N 1
ATOM 711 C CA . ARG A 1 89 ? -2.198 -5.760 -5.935 1.00 96.00 89 ARG A CA 1
ATOM 712 C C . ARG A 1 89 ? -2.982 -4.875 -4.961 1.00 96.00 89 ARG A C 1
ATOM 714 O O . ARG A 1 89 ? -4.091 -4.438 -5.256 1.00 96.00 89 ARG A O 1
ATOM 721 N N . ILE A 1 90 ? -2.378 -4.552 -3.821 1.00 98.25 90 ILE A N 1
ATOM 722 C CA . ILE A 1 90 ? -2.901 -3.571 -2.861 1.00 98.25 90 ILE A CA 1
ATOM 723 C C . ILE A 1 90 ? -2.535 -2.149 -3.296 1.00 98.25 90 ILE A C 1
ATOM 725 O O . ILE A 1 90 ? -3.294 -1.210 -3.059 1.00 98.25 90 ILE A O 1
ATOM 729 N N . VAL A 1 91 ? -1.378 -1.978 -3.942 1.00 98.06 91 VAL A N 1
ATOM 730 C CA . VAL A 1 91 ? -0.899 -0.682 -4.438 1.00 98.06 91 VAL A CA 1
ATOM 731 C C . VAL A 1 91 ? -0.414 -0.752 -5.880 1.00 98.06 91 VAL A C 1
ATOM 733 O O . VAL A 1 91 ? 0.083 -1.781 -6.330 1.00 98.06 91 VAL A O 1
ATOM 736 N N . ASP A 1 92 ? -0.481 0.386 -6.561 1.00 95.62 92 ASP A N 1
ATOM 737 C CA . ASP A 1 92 ? 0.222 0.664 -7.807 1.00 95.62 92 ASP A CA 1
ATOM 738 C C . ASP A 1 92 ? 1.530 1.407 -7.529 1.00 95.62 92 ASP A C 1
ATOM 740 O O . ASP A 1 92 ? 1.606 2.265 -6.643 1.00 95.62 92 ASP A O 1
ATOM 744 N N . TYR A 1 93 ? 2.562 1.092 -8.312 1.00 93.88 93 TYR A N 1
ATOM 745 C CA . TYR A 1 93 ? 3.860 1.759 -8.276 1.00 93.88 93 TYR A CA 1
ATOM 746 C C . TYR A 1 93 ? 3.954 2.806 -9.387 1.00 93.88 93 TYR A C 1
ATOM 748 O O . TYR A 1 93 ? 3.790 2.478 -10.557 1.00 93.88 93 TYR A O 1
ATOM 756 N N . ASN A 1 94 ? 4.248 4.051 -9.009 1.00 93.56 94 ASN A N 1
ATOM 757 C CA . ASN A 1 94 ? 4.343 5.216 -9.891 1.00 93.56 94 ASN A CA 1
ATOM 758 C C . ASN A 1 94 ? 3.146 5.442 -10.845 1.00 93.56 94 ASN A C 1
ATOM 760 O O . ASN A 1 94 ? 3.371 5.801 -12.001 1.00 93.56 94 ASN A O 1
ATOM 764 N N . PRO A 1 95 ? 1.884 5.287 -10.401 1.00 91.69 95 PRO A N 1
ATOM 765 C CA . PRO A 1 95 ? 0.728 5.375 -11.298 1.00 91.69 95 PRO A CA 1
ATOM 766 C C . PRO A 1 95 ? 0.570 6.741 -11.980 1.00 91.69 95 PRO A C 1
ATOM 768 O O . PRO A 1 95 ? 0.009 6.803 -13.068 1.00 91.69 95 PRO A O 1
ATOM 771 N N . ASP A 1 96 ? 1.068 7.830 -11.381 1.00 92.62 96 ASP A N 1
ATOM 772 C CA . ASP A 1 96 ? 0.955 9.169 -11.978 1.00 92.62 96 ASP A CA 1
ATOM 773 C C . ASP A 1 96 ? 2.107 9.481 -12.950 1.00 92.62 96 ASP A C 1
ATOM 775 O O . ASP A 1 96 ? 2.031 10.435 -13.723 1.00 92.62 96 ASP A O 1
ATOM 779 N N . ASN A 1 97 ? 3.206 8.719 -12.894 1.00 88.94 97 ASN A N 1
ATOM 780 C CA . ASN A 1 97 ? 4.330 8.857 -13.821 1.00 88.94 97 ASN A CA 1
ATOM 781 C C . ASN A 1 97 ? 5.109 7.532 -13.942 1.00 88.94 97 ASN A C 1
ATOM 783 O O . ASN A 1 97 ? 6.146 7.373 -13.282 1.00 88.94 97 ASN A O 1
ATOM 787 N N . PRO A 1 98 ? 4.648 6.601 -14.798 1.00 84.56 98 PRO A N 1
ATOM 788 C CA . PRO A 1 98 ? 5.261 5.278 -14.941 1.00 84.56 98 PRO A CA 1
ATOM 789 C C . PRO A 1 98 ? 6.703 5.310 -15.470 1.00 84.56 98 PRO A C 1
ATOM 791 O O . PRO A 1 98 ? 7.491 4.408 -15.196 1.00 84.56 98 PRO A O 1
ATOM 794 N N . ALA A 1 99 ? 7.099 6.396 -16.144 1.00 82.94 99 ALA A N 1
ATOM 795 C CA . ALA A 1 99 ? 8.444 6.576 -16.691 1.00 82.94 99 ALA A CA 1
ATOM 796 C C . ALA A 1 99 ? 9.518 6.905 -15.631 1.00 82.94 99 ALA A C 1
ATOM 798 O O . ALA A 1 99 ? 10.699 7.066 -15.958 1.00 82.94 99 ALA A O 1
ATOM 799 N N . LEU A 1 100 ? 9.138 7.045 -14.354 1.00 84.75 100 LEU A N 1
ATOM 800 C CA . LEU A 1 100 ? 10.097 7.296 -13.284 1.00 84.75 100 LEU A CA 1
ATOM 801 C C . LEU A 1 100 ? 11.102 6.137 -13.165 1.00 84.75 100 LEU A C 1
ATOM 803 O O . LEU A 1 100 ? 10.696 4.982 -13.029 1.00 84.75 100 LEU A O 1
ATOM 807 N N . PRO A 1 101 ? 12.416 6.434 -13.094 1.00 79.06 101 PRO A N 1
ATOM 808 C CA . PRO A 1 101 ? 13.416 5.411 -12.825 1.00 79.06 101 PRO A CA 1
ATOM 809 C C . PRO A 1 101 ? 13.113 4.666 -11.522 1.00 79.06 101 PRO A C 1
ATOM 811 O O . PRO A 1 101 ? 12.716 5.284 -10.532 1.00 79.06 101 PRO A O 1
ATOM 814 N N . VAL A 1 102 ? 13.409 3.366 -11.476 1.00 73.00 102 VAL A N 1
ATOM 815 C CA . VAL A 1 102 ? 13.173 2.501 -10.299 1.00 73.00 102 VAL A CA 1
ATOM 816 C C . VAL A 1 102 ? 13.770 3.081 -9.004 1.00 73.00 102 VAL A C 1
ATOM 818 O O . VAL A 1 102 ? 13.179 2.990 -7.927 1.00 73.00 102 VAL A O 1
ATOM 821 N N . ASN A 1 103 ? 14.929 3.738 -9.110 1.00 75.69 103 ASN A N 1
ATOM 822 C CA . ASN A 1 103 ? 15.641 4.352 -7.982 1.00 75.69 103 ASN A CA 1
ATOM 823 C C . ASN A 1 103 ? 15.295 5.834 -7.763 1.00 75.69 103 ASN A C 1
ATOM 825 O O . ASN A 1 103 ? 15.975 6.524 -7.003 1.00 75.69 103 ASN A O 1
ATOM 829 N N . SER A 1 104 ? 14.255 6.346 -8.422 1.00 84.75 104 SER A N 1
ATOM 830 C CA . SER A 1 104 ? 13.862 7.745 -8.314 1.00 84.75 104 SER A CA 1
ATOM 831 C C . SER A 1 104 ? 13.480 8.106 -6.873 1.00 84.75 104 SER A C 1
ATOM 833 O O . SER A 1 104 ? 12.676 7.408 -6.245 1.00 84.75 104 SER A O 1
ATOM 835 N N . PRO A 1 105 ? 13.965 9.243 -6.338 1.00 83.12 105 PRO A N 1
ATOM 836 C CA . PRO A 1 105 ? 13.500 9.750 -5.048 1.00 83.12 105 PRO A CA 1
ATOM 837 C C . PRO A 1 105 ? 12.026 10.190 -5.093 1.00 83.12 105 PRO A C 1
ATOM 839 O O . PRO A 1 105 ? 11.415 10.394 -4.046 1.00 83.12 105 PRO A O 1
ATOM 842 N N . ASN A 1 106 ? 11.451 10.326 -6.294 1.00 88.75 106 ASN A N 1
ATOM 843 C CA . ASN A 1 106 ? 10.048 10.665 -6.521 1.00 88.75 106 ASN A CA 1
ATOM 844 C C . ASN A 1 106 ? 9.142 9.442 -6.694 1.00 88.75 106 ASN A C 1
ATOM 846 O O . ASN A 1 106 ? 7.962 9.620 -7.000 1.00 88.75 106 ASN A O 1
ATOM 850 N N . ALA A 1 107 ? 9.676 8.234 -6.499 1.00 91.50 107 ALA A N 1
ATOM 851 C CA . ALA A 1 107 ? 8.872 7.028 -6.512 1.00 91.50 107 ALA A CA 1
ATOM 852 C C . ALA A 1 107 ? 7.717 7.131 -5.501 1.00 91.50 107 ALA A C 1
ATOM 854 O O . ALA A 1 107 ? 7.927 7.519 -4.344 1.00 91.50 107 ALA A O 1
ATOM 855 N N . HIS A 1 108 ? 6.513 6.803 -5.951 1.00 96.31 108 HIS A N 1
ATOM 856 C CA . HIS A 1 108 ? 5.280 6.955 -5.192 1.00 96.31 108 HIS A CA 1
ATOM 857 C C . HIS A 1 108 ? 4.368 5.745 -5.373 1.00 96.31 108 HIS A C 1
ATOM 859 O O . HIS A 1 108 ? 4.500 4.980 -6.326 1.00 96.31 108 HIS A O 1
ATOM 865 N N . TYR A 1 109 ? 3.465 5.573 -4.416 1.00 97.69 109 TYR A N 1
ATOM 866 C CA . TYR A 1 109 ? 2.538 4.456 -4.346 1.00 97.69 109 TYR A CA 1
ATOM 867 C C . TYR A 1 109 ? 1.136 4.982 -4.097 1.00 97.69 109 TYR A C 1
ATOM 869 O O . TYR A 1 109 ? 0.956 5.954 -3.366 1.00 97.69 109 TYR A O 1
ATOM 877 N N . LYS A 1 110 ? 0.148 4.320 -4.678 1.00 98.06 110 LYS A N 1
ATOM 878 C CA . LYS A 1 110 ? -1.273 4.625 -4.505 1.00 98.06 110 LYS A CA 1
ATOM 879 C C . LYS A 1 110 ? -1.993 3.308 -4.292 1.00 98.06 110 LYS A C 1
ATOM 881 O O . LYS A 1 110 ? -1.575 2.321 -4.885 1.00 98.06 110 LYS A O 1
ATOM 886 N N . LEU A 1 111 ? -3.048 3.262 -3.479 1.00 98.50 111 LEU A N 1
ATOM 887 C CA . LEU A 1 111 ? -3.876 2.049 -3.410 1.00 98.50 111 LEU A CA 1
ATOM 888 C C . LEU A 1 111 ? -4.382 1.686 -4.812 1.00 98.50 111 LEU A C 1
ATOM 890 O O . LEU A 1 111 ? -4.564 2.577 -5.641 1.00 98.50 111 LEU A O 1
ATOM 894 N N . THR A 1 112 ? -4.617 0.411 -5.095 1.00 97.69 112 THR A N 1
ATOM 895 C CA . THR A 1 112 ? -5.435 0.021 -6.253 1.00 97.69 112 THR A CA 1
ATOM 896 C C . THR A 1 112 ? -6.895 0.395 -5.993 1.00 97.69 112 THR A C 1
ATOM 898 O O . THR A 1 112 ? -7.274 0.703 -4.856 1.00 97.69 112 THR A O 1
ATOM 901 N N . GLU A 1 113 ? -7.715 0.446 -7.040 1.00 96.44 113 GLU A N 1
ATOM 902 C CA . GLU A 1 113 ? -9.139 0.749 -6.856 1.00 96.44 113 GLU A CA 1
ATOM 903 C C . GLU A 1 113 ? -9.819 -0.394 -6.092 1.00 96.44 113 GLU A C 1
ATOM 905 O O . GLU A 1 113 ? -10.506 -0.176 -5.097 1.00 96.44 113 GLU A O 1
ATOM 910 N N . GLU A 1 114 ? -9.496 -1.625 -6.475 1.00 96.50 114 GLU A N 1
ATOM 911 C CA . GLU A 1 114 ? -10.039 -2.852 -5.914 1.00 96.50 114 GLU A CA 1
ATOM 912 C C . GLU A 1 114 ? -9.698 -2.988 -4.426 1.00 96.50 114 GLU A C 1
ATOM 914 O O . GLU A 1 114 ? -10.572 -3.287 -3.612 1.00 96.50 114 GLU A O 1
ATOM 919 N N . ALA A 1 115 ? -8.451 -2.705 -4.028 1.00 97.88 115 ALA A N 1
ATOM 920 C CA . ALA A 1 115 ? -8.087 -2.724 -2.614 1.00 97.88 115 ALA A CA 1
ATOM 921 C C . ALA A 1 115 ? -8.797 -1.610 -1.831 1.00 97.88 115 ALA A C 1
ATOM 923 O O . ALA A 1 115 ? -9.273 -1.852 -0.721 1.00 97.88 115 ALA A O 1
ATOM 924 N N . CYS A 1 116 ? -8.911 -0.404 -2.398 1.00 98.25 116 CYS A N 1
ATOM 925 C CA . CYS A 1 116 ? -9.607 0.721 -1.768 1.00 98.25 116 CYS A CA 1
ATOM 926 C C . CYS A 1 116 ? -11.079 0.384 -1.469 1.00 98.25 116 CYS A C 1
ATOM 928 O O . CYS A 1 116 ? -11.562 0.653 -0.366 1.00 98.25 116 CYS A O 1
ATOM 930 N N . GLU A 1 117 ? -11.780 -0.250 -2.412 1.00 97.31 117 GLU A N 1
ATOM 931 C CA . GLU A 1 117 ? -13.174 -0.671 -2.238 1.00 97.31 117 GLU A C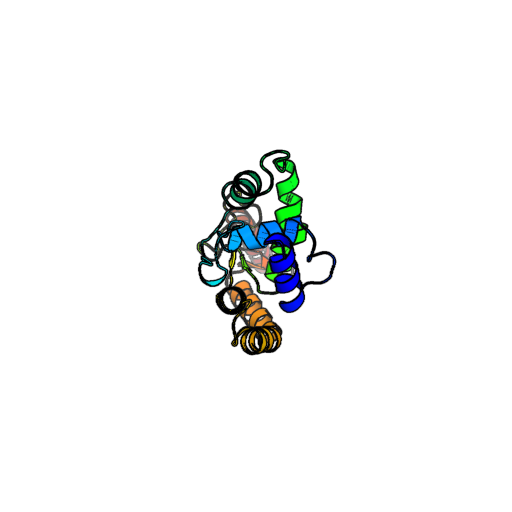A 1
ATOM 932 C C . GLU A 1 117 ? -13.349 -1.685 -1.104 1.00 97.31 117 GLU A C 1
ATOM 934 O O . GLU A 1 117 ? -14.262 -1.541 -0.280 1.00 97.31 117 GLU A O 1
ATOM 939 N N . VAL A 1 118 ? -12.465 -2.686 -1.031 1.00 97.81 118 VAL A N 1
ATOM 940 C CA . VAL A 1 118 ? -12.467 -3.680 0.050 1.00 97.81 118 VAL A CA 1
ATOM 941 C C . VAL A 1 118 ? -12.203 -2.999 1.385 1.00 97.81 118 VAL A C 1
ATOM 943 O O . VAL A 1 118 ? -13.011 -3.133 2.303 1.00 97.81 118 VAL A O 1
ATOM 946 N N . ILE A 1 119 ? -11.134 -2.207 1.481 1.00 98.56 119 ILE A N 1
ATOM 947 C CA . ILE A 1 119 ? -10.737 -1.505 2.708 1.00 98.56 119 ILE A CA 1
ATOM 948 C C . ILE A 1 119 ? -11.881 -0.627 3.235 1.00 98.56 119 ILE A C 1
ATOM 950 O O . ILE A 1 119 ? -12.213 -0.698 4.417 1.00 98.56 119 ILE A O 1
ATOM 954 N N . LYS A 1 120 ? -12.539 0.154 2.366 1.00 98.56 120 LYS A N 1
ATOM 955 C CA . LYS A 1 120 ? -13.684 1.001 2.749 1.00 98.56 120 LYS A CA 1
ATOM 956 C C . LYS A 1 120 ? -14.864 0.219 3.311 1.00 98.56 120 LYS A C 1
ATOM 958 O O . LYS A 1 120 ? -15.633 0.769 4.095 1.00 98.56 120 LYS A O 1
ATOM 963 N N . SER A 1 121 ? -15.014 -1.036 2.901 1.00 98.25 121 SER A N 1
ATOM 964 C CA . SER A 1 121 ? -16.099 -1.908 3.347 1.00 98.25 121 SER A CA 1
ATOM 965 C C . SER A 1 121 ? -15.819 -2.632 4.663 1.00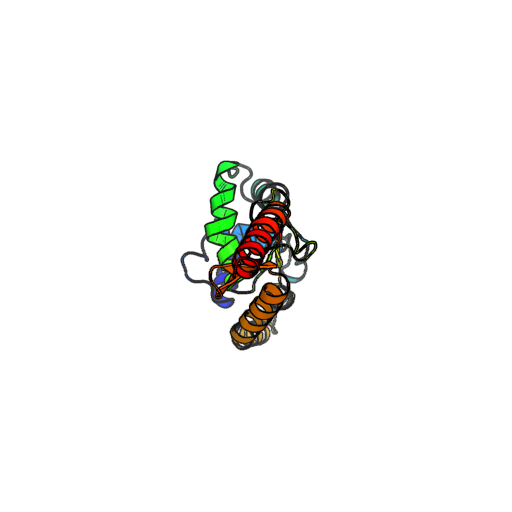 98.25 121 SER A C 1
ATOM 967 O O . SER A 1 121 ? -16.707 -3.330 5.152 1.00 98.25 121 SER A O 1
ATOM 969 N N . TYR A 1 122 ? -14.633 -2.478 5.260 1.00 97.94 122 TYR A N 1
ATOM 970 C CA . TYR A 1 122 ? -14.310 -3.109 6.540 1.00 97.94 122 TYR A CA 1
ATOM 971 C C . TYR A 1 122 ? -15.335 -2.740 7.627 1.00 97.94 122 TYR A C 1
ATOM 973 O O . TYR A 1 122 ? -15.765 -1.590 7.732 1.00 97.94 122 TYR A O 1
ATOM 981 N N . ASN A 1 123 ? -15.749 -3.734 8.423 1.00 94.31 123 ASN A N 1
ATOM 982 C CA . ASN A 1 123 ? -16.839 -3.651 9.409 1.00 94.31 123 ASN A CA 1
ATOM 983 C C . ASN A 1 123 ? -18.230 -3.281 8.853 1.00 94.31 123 ASN A C 1
ATOM 985 O O . ASN A 1 123 ? -19.123 -2.903 9.613 1.00 94.31 123 ASN A O 1
ATOM 989 N N . THR A 1 124 ? -18.457 -3.428 7.547 1.00 96.44 124 THR A N 1
ATOM 990 C CA . THR A 1 124 ? -19.791 -3.311 6.936 1.00 96.44 124 THR A CA 1
ATOM 991 C C . THR A 1 124 ? -20.324 -4.681 6.512 1.00 96.44 124 THR A C 1
ATOM 993 O O . THR A 1 124 ? -19.571 -5.649 6.401 1.00 96.44 124 THR A O 1
ATOM 996 N N . GLY A 1 125 ? -21.624 -4.767 6.210 1.00 96.19 125 GLY A N 1
ATOM 997 C CA . GLY A 1 125 ? -22.229 -5.995 5.676 1.00 96.19 125 GLY A CA 1
ATOM 998 C C . GLY A 1 125 ? -21.650 -6.449 4.328 1.00 96.19 125 GLY A C 1
ATOM 999 O O . GLY A 1 125 ? -21.757 -7.622 3.984 1.00 96.19 125 GLY A O 1
ATOM 1000 N N . GLU A 1 126 ? -20.993 -5.553 3.583 1.00 96.44 126 GLU A N 1
ATOM 1001 C CA . GLU A 1 126 ? -20.382 -5.853 2.282 1.00 96.44 126 GLU A CA 1
ATOM 1002 C C . GLU A 1 126 ? -18.961 -6.420 2.389 1.00 96.44 126 GLU A C 1
ATOM 1004 O O . GLU A 1 126 ? -18.450 -6.953 1.401 1.00 96.44 126 GLU A O 1
ATOM 1009 N N . TRP A 1 127 ? -18.334 -6.328 3.570 1.00 97.44 127 TRP A N 1
ATOM 1010 C CA . TRP A 1 127 ? -16.928 -6.680 3.803 1.00 97.44 127 TRP A CA 1
ATOM 1011 C C . TRP A 1 127 ? -16.557 -8.038 3.211 1.00 97.44 127 TRP A C 1
ATOM 1013 O O . TRP A 1 127 ? -15.643 -8.153 2.396 1.00 97.44 127 TRP A O 1
ATOM 1023 N N . LYS A 1 128 ? -17.313 -9.073 3.589 1.00 96.38 128 LYS A N 1
ATOM 1024 C CA . LYS A 1 128 ? -17.038 -10.457 3.195 1.00 96.38 128 LYS A CA 1
ATOM 1025 C C . LYS A 1 128 ? -17.116 -10.642 1.680 1.00 96.38 128 LYS A C 1
ATOM 1027 O O . LYS A 1 128 ? -16.249 -11.289 1.098 1.00 96.38 128 LYS A O 1
ATOM 1032 N N . THR A 1 129 ? -18.136 -10.065 1.049 1.00 97.31 129 THR A N 1
ATOM 1033 C CA . THR A 1 129 ? -18.352 -10.180 -0.397 1.00 97.31 129 THR A CA 1
ATOM 1034 C C . THR A 1 129 ? -17.258 -9.452 -1.169 1.00 97.31 129 THR A C 1
ATOM 1036 O O . THR A 1 129 ? -16.684 -10.026 -2.089 1.00 97.31 129 THR A O 1
ATOM 1039 N N . LYS A 1 130 ? -16.912 -8.220 -0.774 1.00 97.44 130 LYS A N 1
ATOM 1040 C CA . LYS A 1 130 ? -15.855 -7.441 -1.434 1.00 97.44 130 LYS A CA 1
ATOM 1041 C C . LYS A 1 130 ? -14.483 -8.089 -1.273 1.00 97.44 130 LYS A C 1
ATOM 1043 O O . LYS A 1 130 ? -13.767 -8.232 -2.261 1.00 97.44 130 LYS A O 1
ATOM 1048 N N . ALA A 1 131 ? -14.150 -8.556 -0.071 1.00 96.75 131 ALA A N 1
ATOM 1049 C CA . ALA A 1 131 ? -12.913 -9.290 0.180 1.00 96.75 131 ALA A CA 1
ATOM 1050 C C . ALA A 1 131 ? -12.798 -10.552 -0.691 1.00 96.75 131 ALA A C 1
ATOM 1052 O O . ALA A 1 131 ? -11.756 -10.805 -1.295 1.00 96.75 131 ALA A O 1
ATOM 1053 N N . GLN A 1 132 ? -13.880 -11.329 -0.809 1.00 96.31 132 GLN A N 1
ATOM 1054 C CA . GLN A 1 132 ? -13.897 -12.514 -1.665 1.00 96.31 132 GLN A CA 1
ATOM 1055 C C . GLN A 1 132 ? -13.729 -12.153 -3.147 1.00 96.31 132 GLN A C 1
ATOM 1057 O O . GLN A 1 132 ? -12.952 -12.802 -3.845 1.00 96.31 132 GLN A O 1
ATOM 1062 N N . SER A 1 133 ? -14.412 -11.110 -3.625 1.00 95.56 133 SER A N 1
ATOM 1063 C CA . SER A 1 133 ? -14.267 -10.627 -5.002 1.00 95.56 133 SER A CA 1
ATOM 1064 C C . SER A 1 133 ? -12.831 -10.210 -5.319 1.00 95.56 133 SER A C 1
ATOM 1066 O O . SER A 1 133 ? -12.313 -10.588 -6.368 1.00 95.56 133 SER A O 1
ATOM 1068 N N . PHE A 1 134 ? -12.166 -9.500 -4.405 1.00 96.19 134 PHE A N 1
ATOM 1069 C CA . PHE A 1 134 ? -10.759 -9.128 -4.557 1.00 96.19 134 PHE A CA 1
ATOM 1070 C C . PHE A 1 134 ? -9.851 -10.356 -4.647 1.00 96.19 134 PHE A C 1
ATOM 1072 O O . PHE A 1 134 ? -9.090 -10.488 -5.604 1.00 96.19 134 PHE A O 1
ATOM 1079 N N . ASN A 1 135 ? -9.987 -11.300 -3.713 1.00 94.00 135 ASN A N 1
ATOM 1080 C CA . ASN A 1 135 ? -9.166 -12.512 -3.693 1.00 94.00 135 ASN A CA 1
ATOM 1081 C C . ASN A 1 135 ? -9.385 -13.400 -4.929 1.00 94.00 135 ASN A C 1
ATOM 1083 O O . ASN A 1 135 ? -8.442 -14.016 -5.415 1.00 94.00 135 ASN A O 1
ATOM 1087 N N . ASN A 1 136 ? -10.599 -13.430 -5.484 1.00 94.06 136 ASN A N 1
ATOM 1088 C CA . ASN A 1 136 ? -10.876 -14.138 -6.735 1.00 94.06 136 ASN A CA 1
ATOM 1089 C C . ASN A 1 136 ? -10.283 -13.421 -7.960 1.00 94.06 136 ASN A C 1
ATOM 1091 O O . ASN A 1 136 ? -9.935 -14.067 -8.947 1.00 94.06 136 ASN A O 1
ATOM 1095 N N . ALA A 1 137 ? -10.189 -12.089 -7.922 1.00 91.88 137 ALA A N 1
ATOM 1096 C CA . ALA A 1 137 ? -9.693 -11.281 -9.031 1.00 91.88 137 ALA A CA 1
ATOM 1097 C C . ALA A 1 137 ? -8.166 -11.109 -9.032 1.00 91.88 137 ALA A C 1
ATOM 1099 O O . ALA A 1 137 ? -7.607 -10.821 -10.089 1.00 91.88 137 ALA A O 1
ATOM 1100 N N . VAL A 1 138 ? -7.490 -11.288 -7.890 1.00 89.88 138 VAL A N 1
ATOM 1101 C CA . VAL A 1 138 ? -6.079 -10.903 -7.711 1.00 89.88 138 VAL A CA 1
ATOM 1102 C C . VAL A 1 138 ? -5.144 -11.513 -8.757 1.00 89.88 138 VAL A C 1
ATOM 1104 O O . VAL A 1 138 ? -4.307 -10.798 -9.297 1.00 89.88 138 VAL A O 1
ATOM 1107 N N . GLY A 1 139 ? -5.330 -12.787 -9.123 1.00 84.94 139 GLY A N 1
ATOM 1108 C CA . GLY A 1 139 ? -4.520 -13.442 -10.158 1.00 84.94 139 GLY A CA 1
ATOM 1109 C C . GLY A 1 139 ? -4.617 -12.731 -11.512 1.00 84.94 139 GLY A C 1
ATOM 1110 O O . GLY A 1 139 ? -3.601 -12.346 -12.084 1.00 84.94 139 GLY A O 1
ATOM 1111 N N . ARG A 1 140 ? -5.843 -12.445 -11.967 1.00 92.94 140 ARG A N 1
ATOM 1112 C CA . ARG A 1 140 ? -6.095 -11.687 -13.203 1.00 92.94 140 ARG A CA 1
ATOM 1113 C C . ARG A 1 140 ? -5.532 -10.263 -13.124 1.00 92.94 140 ARG A C 1
ATOM 1115 O O . ARG A 1 140 ? -4.943 -9.787 -14.087 1.00 92.94 140 ARG A O 1
ATOM 1122 N N . LEU A 1 141 ? -5.677 -9.588 -11.981 1.00 89.00 141 LEU A N 1
ATOM 1123 C CA . LEU A 1 141 ? -5.143 -8.234 -11.777 1.00 89.00 141 LEU A CA 1
ATOM 1124 C C . LEU A 1 141 ? -3.609 -8.195 -11.843 1.00 89.00 141 LEU A C 1
ATOM 1126 O O . LEU A 1 141 ? -3.044 -7.205 -12.306 1.00 89.00 141 LEU A O 1
ATOM 1130 N N . ILE A 1 142 ? -2.931 -9.252 -11.382 1.00 87.12 142 ILE A N 1
ATOM 1131 C CA . ILE A 1 142 ? -1.477 -9.407 -11.529 1.00 87.12 142 ILE A CA 1
ATOM 1132 C C . ILE A 1 142 ? -1.112 -9.558 -13.008 1.00 87.12 142 ILE A C 1
ATOM 1134 O O . ILE A 1 142 ? -0.225 -8.852 -13.484 1.00 87.12 142 ILE A O 1
ATOM 1138 N N . GLU A 1 143 ? -1.803 -10.429 -13.744 1.00 86.44 143 GLU A N 1
ATOM 1139 C CA . GLU A 1 143 ? -1.550 -10.650 -15.175 1.00 86.44 143 GLU A CA 1
ATOM 1140 C C . GLU A 1 143 ? -1.745 -9.371 -16.003 1.00 86.44 143 GLU A C 1
ATOM 1142 O O . GLU A 1 143 ? -0.902 -9.025 -16.834 1.00 86.44 143 GLU A O 1
ATOM 1147 N N . GLU A 1 144 ? -2.827 -8.631 -15.750 1.00 87.56 144 GLU A N 1
ATOM 1148 C CA . GLU A 1 144 ? -3.110 -7.351 -16.406 1.00 87.56 144 GLU A CA 1
ATOM 1149 C C . GLU A 1 144 ? -2.039 -6.301 -16.084 1.00 87.56 144 GLU A C 1
ATOM 1151 O O . GLU A 1 144 ? -1.559 -5.606 -16.984 1.00 87.56 144 GLU A O 1
ATOM 1156 N N . TYR A 1 145 ? -1.621 -6.216 -14.818 1.00 84.38 145 TYR A N 1
ATOM 1157 C CA . TYR A 1 145 ? -0.567 -5.301 -14.390 1.00 84.38 145 TYR A CA 1
ATOM 1158 C C . TYR A 1 145 ? 0.774 -5.608 -15.066 1.00 84.38 145 TYR A C 1
ATOM 1160 O O . TYR A 1 145 ? 1.391 -4.702 -15.628 1.00 84.38 145 TYR A O 1
ATOM 1168 N N . GLU A 1 146 ? 1.215 -6.868 -15.063 1.00 83.81 146 GLU A N 1
ATOM 1169 C CA . GLU A 1 146 ? 2.482 -7.256 -15.693 1.00 83.81 146 GLU A CA 1
ATOM 1170 C C . GLU A 1 146 ? 2.443 -7.044 -17.210 1.00 83.81 146 GLU A C 1
ATOM 1172 O O . GLU A 1 146 ? 3.403 -6.520 -17.777 1.00 83.81 146 GLU A O 1
ATOM 1177 N N . LYS A 1 147 ? 1.318 -7.339 -17.876 1.00 85.06 147 LYS A N 1
ATOM 1178 C CA . LYS A 1 147 ? 1.153 -7.060 -19.310 1.00 85.06 147 LYS A CA 1
ATOM 1179 C C . LYS A 1 147 ? 1.290 -5.569 -19.618 1.00 85.06 147 LYS A C 1
ATOM 1181 O O . LYS A 1 147 ? 2.005 -5.207 -20.552 1.00 85.06 147 LYS A O 1
ATOM 1186 N N . ASN A 1 148 ? 0.637 -4.708 -18.838 1.00 83.25 148 ASN A N 1
ATOM 1187 C CA . ASN A 1 148 ? 0.727 -3.258 -19.011 1.00 83.25 148 ASN A CA 1
ATOM 1188 C C . ASN A 1 148 ? 2.150 -2.759 -18.770 1.00 83.25 148 ASN A C 1
ATOM 1190 O O . ASN A 1 148 ? 2.713 -2.048 -19.600 1.00 83.25 148 ASN A O 1
ATOM 1194 N N . ARG A 1 149 ? 2.779 -3.229 -17.694 1.00 79.88 149 ARG A N 1
ATOM 1195 C CA . ARG A 1 149 ? 4.160 -2.894 -17.358 1.00 79.88 149 ARG A CA 1
ATOM 1196 C C . ARG A 1 149 ? 5.144 -3.332 -18.444 1.00 79.88 149 ARG A C 1
ATOM 1198 O O . ARG A 1 149 ? 6.056 -2.581 -18.770 1.00 79.88 149 ARG A O 1
ATOM 1205 N N . MET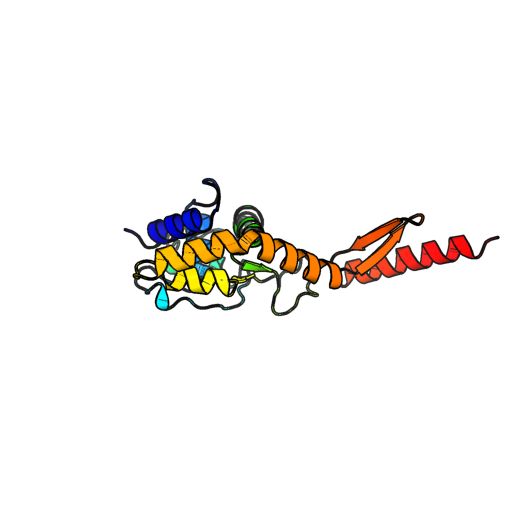 A 1 150 ? 4.949 -4.501 -19.055 1.00 80.50 150 MET A N 1
ATOM 1206 C CA . MET A 1 150 ? 5.774 -4.990 -20.168 1.00 80.50 150 MET A CA 1
ATOM 1207 C C . MET A 1 150 ? 5.689 -4.127 -21.433 1.00 80.50 150 MET A C 1
ATOM 1209 O O . MET A 1 150 ? 6.624 -4.181 -22.240 1.00 80.50 150 MET A O 1
ATOM 1213 N N . MET A 1 151 ? 4.592 -3.389 -21.636 1.00 79.88 151 MET A N 1
ATOM 1214 C CA . MET A 1 151 ? 4.443 -2.443 -22.751 1.00 79.88 151 MET A CA 1
ATOM 1215 C C . MET A 1 151 ? 5.216 -1.140 -22.512 1.00 79.88 151 MET A C 1
ATOM 1217 O O . MET A 1 151 ? 5.607 -0.483 -23.470 1.00 79.88 151 MET A O 1
ATOM 1221 N N . GLU A 1 152 ? 5.475 -0.786 -21.253 1.00 79.88 152 GLU A N 1
ATOM 1222 C CA . GLU A 1 152 ? 6.225 0.419 -20.869 1.00 79.88 152 GLU A CA 1
ATOM 1223 C C . GLU A 1 152 ? 7.745 0.193 -20.788 1.00 79.88 152 GLU A C 1
ATOM 1225 O O . GLU A 1 152 ? 8.516 1.140 -20.620 1.00 79.88 152 GLU A O 1
ATOM 1230 N N . MET A 1 153 ? 8.200 -1.060 -20.871 1.00 82.44 153 MET A N 1
ATOM 1231 C CA . MET A 1 153 ? 9.624 -1.391 -20.834 1.00 82.44 153 MET A CA 1
ATOM 1232 C C . MET A 1 153 ? 10.3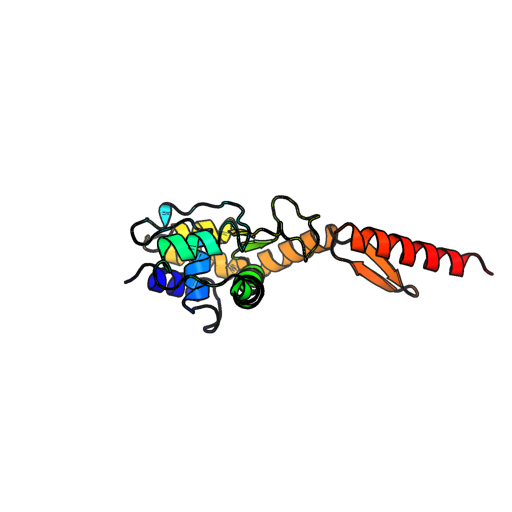15 -1.094 -22.168 1.00 82.44 153 MET A C 1
ATOM 1234 O O . MET A 1 153 ? 9.749 -1.283 -23.241 1.00 82.44 153 MET A O 1
ATOM 1238 N N . ILE A 1 154 ? 11.582 -0.694 -22.088 1.00 80.88 154 ILE A N 1
ATOM 1239 C CA . ILE A 1 154 ? 12.416 -0.367 -23.244 1.00 80.88 154 ILE A CA 1
ATOM 1240 C C . ILE A 1 154 ? 13.039 -1.668 -23.776 1.00 80.88 154 ILE A C 1
ATOM 1242 O O . ILE A 1 154 ? 13.820 -2.288 -23.047 1.00 80.88 154 ILE A O 1
ATOM 1246 N N . PRO A 1 155 ? 12.724 -2.108 -25.006 1.00 84.94 155 PRO A N 1
ATOM 1247 C CA . PRO A 1 155 ? 13.320 -3.309 -25.575 1.00 84.94 155 PRO A CA 1
ATOM 1248 C C . PRO A 1 155 ? 14.785 -3.064 -25.964 1.00 84.94 155 PRO A C 1
ATOM 1250 O O . PRO A 1 155 ? 15.146 -2.005 -26.485 1.00 84.94 155 PRO A O 1
ATOM 1253 N N . VAL A 1 156 ? 15.633 -4.060 -25.729 1.00 86.19 156 VAL A N 1
ATOM 1254 C CA . VAL A 1 156 ? 17.035 -4.091 -26.163 1.00 86.19 156 VAL A CA 1
ATOM 1255 C C . VAL A 1 156 ? 17.352 -5.463 -26.733 1.00 86.19 156 VAL A C 1
ATOM 1257 O O . VAL A 1 156 ? 16.868 -6.468 -26.225 1.00 86.19 156 VAL A O 1
ATOM 1260 N N . THR A 1 157 ? 18.167 -5.525 -27.781 1.00 85.50 157 THR A N 1
ATOM 1261 C CA . THR A 1 157 ? 18.618 -6.808 -28.342 1.00 85.50 157 THR A CA 1
ATOM 1262 C C . THR A 1 157 ? 20.085 -7.016 -28.008 1.00 85.50 157 THR A C 1
ATOM 1264 O O . THR A 1 157 ? 20.910 -6.159 -28.309 1.00 85.50 157 THR A O 1
ATOM 1267 N N . ILE A 1 158 ? 20.411 -8.150 -27.392 1.00 81.25 158 ILE A N 1
ATOM 1268 C CA . ILE A 1 158 ? 21.786 -8.554 -27.086 1.00 81.25 158 ILE A CA 1
ATOM 1269 C C . ILE A 1 158 ? 21.992 -9.919 -27.736 1.00 81.25 158 ILE A C 1
ATOM 1271 O O . ILE A 1 158 ? 21.271 -10.860 -27.419 1.00 81.25 158 ILE A O 1
ATOM 1275 N N . GLU A 1 159 ? 22.931 -10.012 -28.680 1.00 81.88 159 GLU A N 1
ATOM 1276 C CA . GLU A 1 159 ? 23.273 -11.269 -29.374 1.00 81.88 159 GLU A CA 1
ATOM 1277 C C . GLU A 1 159 ? 22.063 -11.976 -30.026 1.00 81.88 159 GLU A C 1
ATOM 1279 O O . GLU A 1 159 ? 21.966 -13.199 -30.056 1.00 81.88 159 GLU A O 1
ATOM 1284 N N . GLY A 1 160 ? 21.109 -11.198 -30.551 1.00 79.25 160 GLY A N 1
ATOM 1285 C CA . GLY A 1 160 ? 19.892 -11.721 -31.184 1.00 79.25 160 GLY A CA 1
ATOM 1286 C C . GLY A 1 160 ? 18.781 -12.131 -30.209 1.00 79.25 160 GLY A C 1
ATOM 1287 O O . GLY A 1 160 ? 17.714 -12.546 -30.657 1.00 79.25 160 GLY A O 1
ATOM 1288 N N . VAL A 1 161 ? 18.992 -11.981 -28.898 1.00 81.12 161 VAL A N 1
ATOM 1289 C CA . VAL A 1 161 ? 17.982 -12.222 -27.860 1.00 81.12 161 VAL A CA 1
ATOM 1290 C C . VAL A 1 161 ? 17.387 -10.892 -27.399 1.00 81.12 161 VAL A C 1
ATOM 1292 O O . VAL A 1 161 ? 18.114 -9.946 -27.088 1.00 81.12 161 VAL A O 1
ATOM 1295 N N . GLU A 1 162 ? 16.056 -10.812 -27.353 1.00 83.00 162 GLU A N 1
ATOM 1296 C CA . GLU A 1 162 ? 15.343 -9.632 -26.863 1.00 83.00 162 GLU A CA 1
ATOM 1297 C C . GLU A 1 162 ? 15.292 -9.627 -25.329 1.00 83.00 162 GLU A C 1
ATOM 1299 O O . GLU A 1 162 ? 14.821 -10.566 -24.686 1.00 83.00 162 GLU A O 1
ATOM 1304 N N . PHE A 1 163 ? 15.746 -8.526 -24.743 1.00 83.69 163 PHE A N 1
ATOM 1305 C CA . PHE A 1 163 ? 15.620 -8.202 -23.331 1.00 83.69 163 PHE A CA 1
ATOM 1306 C C . PHE A 1 163 ? 14.801 -6.922 -23.173 1.00 83.69 163 PHE A C 1
ATOM 1308 O O . PHE A 1 163 ? 14.646 -6.130 -24.100 1.00 83.69 163 PHE A O 1
ATOM 1315 N N . LYS A 1 164 ? 14.288 -6.686 -21.966 1.00 82.81 164 LYS A N 1
ATOM 1316 C CA . LYS A 1 164 ? 13.516 -5.485 -21.643 1.00 82.81 164 LYS A CA 1
ATOM 1317 C C . LYS A 1 164 ? 14.116 -4.781 -20.435 1.00 82.81 164 LYS A C 1
ATOM 1319 O O . LYS A 1 164 ? 14.295 -5.390 -19.382 1.00 82.81 164 LYS A O 1
ATOM 1324 N N . LEU A 1 165 ? 14.399 -3.490 -20.573 1.00 79.56 165 LEU A N 1
ATOM 1325 C CA . LEU A 1 165 ? 14.850 -2.624 -19.488 1.00 79.56 165 LEU A CA 1
ATOM 1326 C C . LEU A 1 165 ? 13.663 -1.859 -18.900 1.00 79.56 165 LEU A C 1
ATOM 1328 O O . LEU A 1 165 ? 12.756 -1.441 -19.618 1.00 79.56 165 LEU A O 1
ATOM 1332 N N . SER A 1 166 ? 13.664 -1.638 -17.583 1.00 76.81 166 SER A N 1
ATOM 1333 C CA . SER A 1 166 ? 12.673 -0.748 -16.966 1.00 76.81 166 SER A CA 1
ATOM 1334 C C . SER A 1 166 ? 12.799 0.673 -17.536 1.00 76.81 166 SER A C 1
ATOM 1336 O O . SER A 1 166 ? 13.915 1.076 -17.875 1.00 76.81 166 SER A O 1
ATOM 1338 N N . PRO A 1 167 ? 11.719 1.463 -17.595 1.00 66.88 167 PRO A N 1
ATOM 1339 C CA . PRO A 1 167 ? 11.796 2.832 -18.089 1.00 66.88 167 PRO A CA 1
ATOM 1340 C C . PRO A 1 167 ? 12.719 3.720 -17.234 1.00 66.88 167 PRO A C 1
ATOM 1342 O O . PRO A 1 167 ? 12.942 3.474 -16.040 1.00 66.88 167 PRO A O 1
ATOM 1345 N N . GLY A 1 168 ? 13.276 4.756 -17.865 1.00 69.62 168 GLY A N 1
ATOM 1346 C CA . GLY A 1 168 ? 14.064 5.795 -17.209 1.00 69.62 168 GLY A CA 1
ATOM 1347 C C . GLY A 1 168 ? 15.299 6.225 -18.001 1.00 69.62 168 GLY A C 1
ATOM 1348 O O . GLY A 1 168 ? 15.965 5.412 -18.634 1.00 69.62 168 GLY A O 1
ATOM 1349 N N . LYS A 1 169 ? 15.667 7.505 -17.862 1.00 71.06 169 LYS A N 1
ATOM 1350 C CA . LYS A 1 169 ? 16.733 8.174 -18.634 1.00 71.06 169 LYS A CA 1
ATOM 1351 C C . LYS A 1 169 ? 18.063 7.414 -18.709 1.00 71.06 169 LYS A C 1
ATOM 1353 O O . LYS A 1 169 ? 18.741 7.450 -19.726 1.00 71.06 169 LYS A O 1
ATOM 1358 N N . HIS A 1 170 ? 18.463 6.732 -17.636 1.00 73.25 170 HIS A N 1
ATOM 1359 C CA . HIS A 1 170 ? 19.692 5.934 -17.652 1.00 73.25 170 HIS A CA 1
ATOM 1360 C C . HIS A 1 170 ? 19.557 4.678 -18.526 1.00 73.25 170 HIS A C 1
ATOM 1362 O O . HIS A 1 170 ? 20.456 4.377 -19.304 1.00 73.25 170 HIS A O 1
ATOM 1368 N N . ASN A 1 171 ? 18.420 3.986 -18.443 1.00 79.81 171 ASN A N 1
ATOM 1369 C CA . ASN A 1 171 ? 18.144 2.788 -19.229 1.00 79.81 171 ASN A CA 1
ATOM 1370 C C . ASN A 1 171 ? 17.853 3.118 -20.697 1.00 79.81 171 ASN A C 1
ATOM 1372 O O . ASN A 1 171 ? 18.191 2.322 -21.561 1.00 79.81 171 ASN A O 1
ATOM 1376 N N . GLU A 1 172 ? 17.306 4.300 -20.992 1.00 80.00 172 GLU A N 1
ATOM 1377 C CA . GLU A 1 172 ? 17.201 4.826 -22.361 1.00 80.00 172 GLU A CA 1
ATOM 1378 C C . GLU A 1 172 ? 18.585 4.953 -23.006 1.00 80.00 172 GLU A C 1
ATOM 1380 O O . GLU A 1 172 ? 18.802 4.457 -24.108 1.00 80.00 172 GLU A O 1
ATOM 1385 N N . ILE A 1 173 ? 19.548 5.545 -22.291 1.00 79.25 173 ILE A N 1
ATOM 1386 C CA . ILE A 1 173 ? 20.930 5.672 -22.774 1.00 79.25 173 ILE A CA 1
ATOM 1387 C C . ILE A 1 173 ? 21.568 4.287 -22.953 1.00 79.25 173 ILE A C 1
ATOM 1389 O O . ILE A 1 173 ? 22.198 4.034 -23.977 1.00 79.25 173 ILE A O 1
ATOM 1393 N N . GLN A 1 174 ? 21.389 3.370 -21.996 1.00 79.19 174 GLN A N 1
ATOM 1394 C CA . GLN A 1 174 ? 21.898 1.998 -22.124 1.00 79.19 174 GLN A CA 1
ATOM 1395 C C . GLN A 1 174 ? 21.294 1.272 -23.333 1.00 79.19 174 GLN A C 1
ATOM 1397 O O . GLN A 1 174 ? 22.025 0.637 -24.090 1.00 79.19 174 GLN A O 1
ATOM 1402 N N . ALA A 1 175 ? 19.984 1.401 -23.547 1.00 80.62 175 ALA A N 1
ATOM 1403 C CA . ALA A 1 175 ? 19.291 0.806 -24.681 1.00 80.62 175 ALA A CA 1
ATOM 1404 C C . ALA A 1 175 ? 19.817 1.334 -26.018 1.00 80.62 175 ALA A C 1
ATOM 1406 O O . ALA A 1 175 ? 20.059 0.544 -26.928 1.00 80.62 175 ALA A O 1
ATOM 1407 N N . MET A 1 176 ? 20.052 2.647 -26.121 1.00 79.38 176 MET A N 1
ATOM 1408 C CA . MET A 1 176 ? 20.655 3.256 -27.310 1.00 79.38 176 MET A CA 1
ATOM 1409 C C . MET A 1 176 ? 22.030 2.650 -27.608 1.00 79.38 176 MET A C 1
ATOM 1411 O O . MET A 1 176 ? 22.265 2.197 -28.724 1.00 79.38 176 MET A O 1
ATOM 1415 N N . VAL A 1 177 ? 22.908 2.556 -26.604 1.00 80.69 177 VAL A N 1
ATOM 1416 C CA . VAL A 1 177 ? 24.263 2.001 -26.770 1.00 80.69 177 VAL A CA 1
ATOM 1417 C C . VAL A 1 177 ? 24.235 0.527 -27.190 1.00 80.69 177 VAL A C 1
ATOM 1419 O O . VAL A 1 177 ? 24.977 0.126 -28.091 1.00 80.69 177 VAL A O 1
ATOM 1422 N N . ILE A 1 178 ? 23.377 -0.286 -26.566 1.00 81.44 178 ILE A N 1
ATOM 1423 C CA . ILE A 1 178 ? 23.241 -1.719 -26.872 1.00 81.44 178 ILE A CA 1
ATOM 1424 C C . ILE A 1 178 ? 22.712 -1.922 -28.297 1.00 81.44 178 ILE A C 1
ATOM 1426 O O . ILE A 1 178 ? 23.258 -2.724 -29.057 1.00 81.44 178 ILE A O 1
ATOM 1430 N N . ASN A 1 179 ? 21.683 -1.169 -28.686 1.00 76.50 179 ASN A N 1
ATOM 1431 C CA . ASN A 1 179 ? 21.065 -1.311 -30.001 1.00 76.50 179 ASN A CA 1
ATOM 1432 C C . ASN A 1 179 ? 21.979 -0.778 -31.123 1.00 76.50 179 ASN A C 1
ATOM 1434 O O . ASN A 1 179 ? 22.085 -1.418 -32.168 1.00 76.50 179 ASN A O 1
ATOM 1438 N N . GLU A 1 180 ? 22.708 0.326 -30.905 1.00 74.56 180 GLU A N 1
ATOM 1439 C CA . GLU A 1 180 ? 23.708 0.829 -31.864 1.00 74.56 180 GLU A CA 1
ATOM 1440 C C . GLU A 1 180 ? 24.859 -0.159 -32.088 1.00 74.56 180 GLU A C 1
ATOM 1442 O O . GLU A 1 180 ? 25.306 -0.362 -33.220 1.00 74.56 180 GLU A O 1
ATOM 1447 N N . SER A 1 181 ? 25.350 -0.784 -31.015 1.00 62.91 181 SER A N 1
ATOM 1448 C CA . SER A 1 181 ? 26.445 -1.759 -31.090 1.00 62.91 181 SER A CA 1
ATOM 1449 C C . SER A 1 181 ? 26.018 -3.029 -31.832 1.00 62.91 181 SER A C 1
ATOM 1451 O O . SER A 1 181 ? 26.778 -3.562 -32.642 1.00 62.91 181 SER A O 1
ATOM 1453 N N . SER A 1 182 ? 24.775 -3.468 -31.626 1.00 59.84 182 SER A N 1
ATOM 1454 C CA . SER A 1 182 ? 24.193 -4.623 -32.319 1.00 59.84 182 SER A CA 1
ATOM 1455 C C . SER A 1 182 ? 24.006 -4.379 -33.823 1.00 59.84 182 SER A C 1
ATOM 1457 O O . SER A 1 182 ? 24.215 -5.288 -34.623 1.00 59.84 182 SER A O 1
ATOM 1459 N N . LEU A 1 183 ? 23.691 -3.142 -34.228 1.00 57.31 183 LEU A N 1
ATOM 1460 C CA . LEU A 1 183 ? 23.611 -2.734 -35.638 1.00 57.31 183 LEU A CA 1
ATOM 1461 C C . LEU A 1 183 ? 24.981 -2.726 -36.333 1.00 57.31 183 LEU A C 1
ATOM 1463 O O . LEU A 1 183 ? 25.085 -3.126 -37.491 1.00 57.31 183 LEU A O 1
ATOM 1467 N N . LYS A 1 184 ? 26.048 -2.314 -35.635 1.00 52.94 184 LYS A N 1
ATOM 1468 C CA . LYS A 1 184 ? 27.410 -2.283 -36.202 1.00 52.94 184 LYS A CA 1
ATOM 1469 C C . LYS A 1 184 ? 27.958 -3.677 -36.513 1.00 52.94 184 LYS A C 1
ATOM 1471 O O . LYS A 1 184 ? 28.658 -3.829 -37.510 1.00 52.94 184 LYS A O 1
ATOM 1476 N N . ASN A 1 185 ? 27.590 -4.691 -35.730 1.00 49.19 185 ASN A N 1
ATOM 1477 C CA . ASN A 1 185 ? 27.974 -6.080 -36.000 1.00 49.19 185 ASN A CA 1
ATOM 1478 C C . ASN A 1 185 ? 27.262 -6.690 -37.223 1.00 49.19 185 ASN A C 1
ATOM 1480 O O . ASN A 1 185 ? 27.735 -7.695 -37.742 1.00 49.19 185 ASN A O 1
ATOM 1484 N N . LEU A 1 186 ? 26.167 -6.091 -37.713 1.00 46.34 186 LEU A N 1
ATOM 1485 C CA . LEU A 1 186 ? 25.469 -6.548 -38.923 1.00 46.34 186 LEU A CA 1
ATOM 1486 C C . LEU A 1 186 ? 26.032 -5.961 -40.231 1.00 46.34 186 LEU A C 1
ATOM 1488 O O . LEU A 1 186 ? 25.750 -6.500 -41.294 1.00 46.34 186 LEU A O 1
ATOM 1492 N N . ILE A 1 187 ? 26.799 -4.866 -40.177 1.00 41.41 187 ILE A N 1
ATOM 1493 C CA . ILE A 1 187 ? 27.274 -4.126 -41.370 1.00 41.41 187 ILE A CA 1
ATOM 1494 C C . ILE A 1 187 ? 28.712 -4.539 -41.772 1.00 41.41 187 ILE A C 1
ATOM 1496 O O . ILE A 1 187 ? 29.284 -4.001 -42.713 1.00 41.41 187 ILE A O 1
ATOM 1500 N N . LEU A 1 188 ? 29.308 -5.521 -41.090 1.00 37.00 188 LEU A N 1
ATOM 1501 C CA . LEU A 1 188 ? 30.699 -5.960 -41.288 1.00 37.00 188 LEU A CA 1
ATOM 1502 C C . LEU A 1 188 ? 30.851 -7.302 -42.038 1.00 37.00 188 LEU A C 1
ATOM 1504 O O . LEU A 1 188 ? 31.841 -8.002 -41.829 1.00 37.00 188 LEU A O 1
ATOM 1508 N N . ILE A 1 189 ? 29.905 -7.648 -42.921 1.00 38.00 189 ILE A N 1
ATOM 1509 C CA . ILE A 1 189 ? 30.017 -8.789 -43.856 1.00 38.00 189 ILE A CA 1
ATOM 1510 C C . ILE A 1 189 ? 30.157 -8.273 -45.286 1.00 38.00 189 ILE A C 1
ATOM 1512 O O . ILE A 1 189 ? 29.323 -7.427 -45.678 1.00 38.00 189 ILE A O 1
#

Foldseek 3Di:
DWQLQLLLVLCVLLPQDPLCSDSLQSLQVCQLQVHARPDALLSGDWDWAQQVPGSQVSCCVGPVVVNGDDPVCSVVCVPSHVVSCVLSQQKDWPPVHQLADP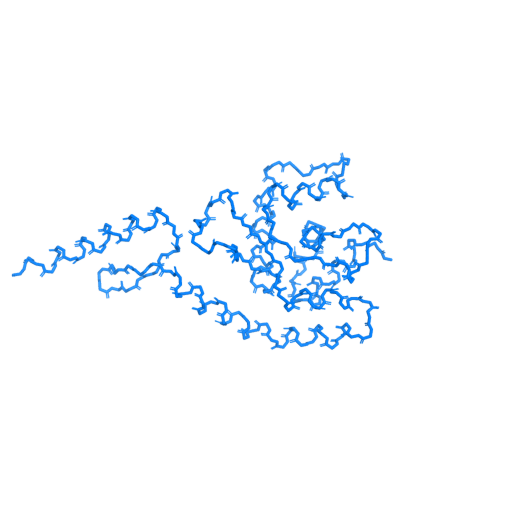PHSPIIITGHPLNSVLSSCPPHPCNVVSSVVSVVCRVVVNVVVVVVQQVQWDWAADPNDIDTHRHYDVVVVVRVVRRVVVVVVVVPD

Sequence (189 aa):
MSKISEAQEILSVLGLPPAQQNEISALTLLALCGLKEKDKWTDTTRNSLKISKDIMAFVNRNYKKEQPYAPNTRETFRRQVLHQFLQARIVDYNPDNPALPVNSPNAHYKLTEEACEVIKSYNTGEWKTKAQSFNNAVGRLIEEYEKNRMMEMIPVTIEGVEFKLSPGKHNEIQAMVINESSLKNLILI

pLDDT: mean 90.26, std 12.02, range [37.0, 98.88]

InterPro domains:
  IPR041454 BsuBI/PstI restriction endonuclease, HTH domain [PF17728] (2-143)
  IPR041962 BsuBI/PstI restriction endonuclease, N-terminal domain superfamily [G3DSA:1.10.10.1820] (1-152)

Radius of gyration: 19.84 Å; chains: 1; bounding box: 53×27×65 Å

Organism: NCBI:txid1321819